Protein AF-A0A6P4Z3T5-F1 (afdb_monomer_lite)

Foldseek 3Di:
DDDPPFDFDADPVRDTDTDPDDPPPPDDVVVVVVVVVVVVVCCVVCVVVVVVVVVVVVVCCVVCVVVVVVVVVVVVCVVVCCVPPVVNVVVVVVVVVVVVVVVVVVVVVVVVVVVVVVVVVVVVVVVVVVVQVVCVVVVVDDDDPPPPPPPDDDDDDDDDDDPDDDPDPADDPVPGRDDPDDPDDPDPPDDDDDDD

Secondary structure (DSSP, 8-state):
-------EEE-TTS-EEE------TT--HHHHHHHHHHHHHHHHHHHHHHHHHHHHHHHHHHHHHHHHHHHHHHHHHHHHHHHH-HHHHHHHHHHHHHHHHHHHHHHHHHHHHHHHHHHHHHHHHHHHHHHHHHHHHTT-----------------PPPPPPPPPPTTSS--TTT-S--SS----PPP--------

Radius of gyration: 43.13 Å; chains: 1; bounding box: 96×72×100 Å

Sequence (196 aa):
MDEQQGGVIQDERGQWVEDVGHPDLSQDPTIVQDTYKIVRGLLVQYGWLVLFVIVVLMYLKSKLNPYIEQYRRKRENATNQAAYNPDVALSRQEAMEQARLRMQEKQDALAAQYAEELRKREEAKREEKIEEWEKLQQGKGYHSKTRVQTDDASGQSKPKPQPKKRLRDGFNPMTGEGGGSCRWRPSPRGGARGGG

pLDDT: mean 74.83, std 17.69, range [34.66, 97.62]

Organism: Branchiostoma belcheri (NCBI:txid7741)

InterPro domains:
  IPR009703 Selenoprotein S [PF06936] (26-195)
  IPR009703 Selenoprotein S [PTHR28621] (16-195)

Structure (mmCIF, N/CA/C/O backbone):
data_AF-A0A6P4Z3T5-F1
#
_entry.id   AF-A0A6P4Z3T5-F1
#
loop_
_atom_site.group_PDB
_atom_site.id
_atom_site.type_symbol
_atom_site.label_atom_id
_atom_site.label_alt_id
_atom_site.label_comp_id
_atom_site.label_asym_id
_atom_site.label_entity_id
_atom_site.label_seq_id
_atom_site.pdbx_PDB_ins_code
_atom_site.Cartn_x
_atom_site.Cartn_y
_atom_site.Cartn_z
_atom_site.occupancy
_atom_site.B_iso_or_equiv
_atom_site.auth_seq_id
_atom_site.auth_comp_id
_atom_site.auth_asym_id
_atom_site.auth_atom_id
_atom_site.pdbx_PDB_model_num
ATOM 1 N N . MET A 1 1 ? 65.305 -18.979 -15.787 1.00 42.12 1 MET A N 1
ATOM 2 C CA . MET A 1 1 ? 66.229 -19.594 -14.817 1.00 42.12 1 MET A CA 1
ATOM 3 C C . MET A 1 1 ? 66.380 -18.565 -13.720 1.00 42.12 1 MET A C 1
ATOM 5 O O . MET A 1 1 ? 67.344 -17.823 -13.745 1.00 42.12 1 MET A O 1
ATOM 9 N N . ASP A 1 2 ? 65.378 -18.462 -12.851 1.00 43.34 2 ASP A N 1
ATOM 10 C CA . ASP A 1 2 ? 65.441 -17.622 -11.658 1.00 43.34 2 ASP A CA 1
ATOM 11 C C . ASP A 1 2 ? 65.024 -18.533 -10.506 1.00 43.34 2 ASP A C 1
ATOM 13 O O . ASP A 1 2 ? 63.865 -18.934 -10.390 1.00 43.34 2 ASP A O 1
ATOM 17 N N . GLU A 1 3 ? 66.029 -18.987 -9.764 1.00 44.62 3 GLU A N 1
ATOM 18 C CA . GLU A 1 3 ? 65.888 -19.846 -8.596 1.00 44.62 3 GLU A CA 1
ATOM 19 C C . GLU A 1 3 ? 65.204 -19.043 -7.485 1.00 44.62 3 GLU A C 1
ATOM 21 O O . GLU A 1 3 ? 65.804 -18.153 -6.882 1.00 44.62 3 GLU A O 1
ATOM 26 N N . GLN A 1 4 ? 63.935 -19.347 -7.208 1.00 46.84 4 GLN A N 1
ATOM 27 C CA . GLN A 1 4 ? 63.308 -18.931 -5.959 1.00 46.84 4 GLN A CA 1
ATOM 28 C C . GLN A 1 4 ? 63.919 -19.771 -4.837 1.00 46.84 4 GLN A C 1
ATOM 30 O O . GLN A 1 4 ? 63.583 -20.942 -4.666 1.00 46.84 4 GLN A O 1
ATOM 35 N N . GLN A 1 5 ? 64.858 -19.186 -4.097 1.00 46.97 5 GLN A N 1
ATOM 36 C CA . GLN A 1 5 ? 65.365 -19.772 -2.862 1.00 46.97 5 GLN A CA 1
ATOM 37 C C . GLN A 1 5 ? 64.264 -19.663 -1.801 1.00 46.97 5 GLN A C 1
ATOM 39 O O . GLN A 1 5 ? 64.108 -18.625 -1.159 1.00 46.97 5 GLN A O 1
ATOM 44 N N . GLY A 1 6 ? 63.466 -20.722 -1.653 1.00 51.28 6 GLY A N 1
ATOM 45 C CA . GLY A 1 6 ? 62.555 -20.879 -0.524 1.00 51.28 6 GLY A CA 1
ATOM 46 C C . GLY A 1 6 ? 63.367 -20.993 0.764 1.00 51.28 6 GLY A C 1
ATOM 47 O O . GLY A 1 6 ? 64.183 -21.904 0.910 1.00 51.28 6 GLY A O 1
ATOM 48 N N . GLY A 1 7 ? 63.192 -20.040 1.679 1.00 58.22 7 GLY A N 1
ATOM 49 C CA . GLY A 1 7 ? 63.807 -20.089 3.001 1.00 58.22 7 GLY A CA 1
ATOM 50 C C . GLY A 1 7 ? 63.178 -21.213 3.814 1.00 58.22 7 GLY A C 1
ATOM 51 O O . GLY A 1 7 ? 61.994 -21.164 4.130 1.00 58.22 7 GLY A O 1
ATOM 52 N N . VAL A 1 8 ? 63.959 -22.241 4.136 1.00 59.28 8 VAL A N 1
ATOM 53 C CA . VAL A 1 8 ? 63.506 -23.350 4.979 1.00 59.28 8 VAL A CA 1
ATOM 54 C C . VAL A 1 8 ? 63.566 -22.894 6.437 1.00 59.28 8 VAL A C 1
ATOM 56 O O . VAL A 1 8 ? 64.639 -22.544 6.933 1.00 59.28 8 VAL A O 1
ATOM 59 N N . ILE A 1 9 ? 62.425 -22.882 7.124 1.00 61.69 9 ILE A N 1
ATOM 60 C CA . ILE A 1 9 ? 62.332 -22.501 8.539 1.00 61.69 9 ILE A CA 1
ATOM 61 C C . ILE A 1 9 ? 62.141 -23.779 9.365 1.00 61.69 9 ILE A C 1
ATOM 63 O O . ILE A 1 9 ? 61.450 -24.712 8.952 1.00 61.69 9 ILE A O 1
ATOM 67 N N . GLN A 1 10 ? 62.820 -23.856 10.510 1.00 60.25 10 GLN A N 1
ATOM 68 C CA . GLN A 1 10 ? 62.750 -25.003 11.409 1.00 60.25 10 GLN A CA 1
ATOM 69 C C . GLN A 1 10 ? 61.676 -24.755 12.471 1.00 60.25 10 GLN A C 1
ATOM 71 O O . GLN A 1 10 ? 61.807 -23.837 13.280 1.00 60.25 10 GLN A O 1
ATOM 76 N N . ASP A 1 11 ? 60.634 -25.584 12.483 1.00 63.88 11 ASP A N 1
ATOM 77 C CA . ASP A 1 11 ? 59.610 -25.528 13.529 1.00 63.88 11 ASP A CA 1
ATOM 78 C C . ASP A 1 11 ? 60.183 -25.992 14.880 1.00 63.88 11 ASP A C 1
ATOM 80 O O . ASP A 1 11 ? 61.146 -26.759 14.930 1.00 63.88 11 ASP A O 1
ATOM 84 N N . GLU A 1 12 ? 59.550 -25.619 16.001 1.00 62.91 12 GLU A N 1
ATOM 85 C CA . GLU A 1 12 ? 60.008 -25.924 17.377 1.00 62.91 12 GLU A CA 1
ATOM 86 C C . GLU A 1 12 ? 60.174 -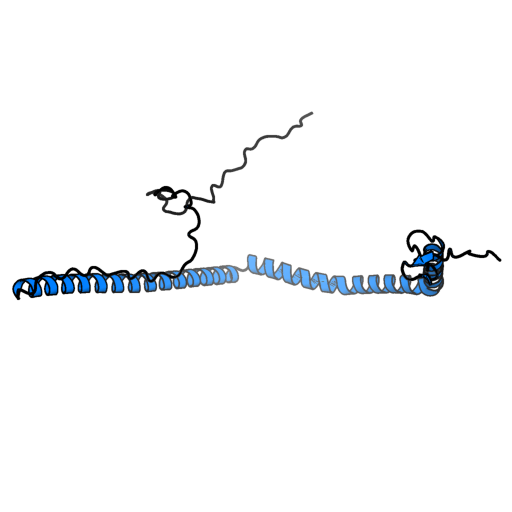27.428 17.695 1.00 62.91 12 GLU A C 1
ATOM 88 O O . GLU A 1 12 ? 60.717 -27.807 18.732 1.00 62.91 12 GLU A O 1
ATOM 93 N N . ARG A 1 13 ? 59.731 -28.311 16.793 1.00 60.47 13 ARG A N 1
ATOM 94 C CA . ARG A 1 13 ? 59.919 -29.771 16.857 1.00 60.47 13 ARG A CA 1
ATOM 95 C C . ARG A 1 13 ? 61.075 -30.284 15.988 1.00 60.47 13 ARG A C 1
ATOM 97 O O . ARG A 1 13 ? 61.219 -31.490 15.811 1.00 60.47 13 ARG A O 1
ATOM 104 N N . GLY A 1 14 ? 61.900 -29.386 15.454 1.00 58.97 14 GLY A N 1
ATOM 105 C CA . GLY A 1 14 ? 63.119 -29.703 14.713 1.00 58.97 14 GLY A CA 1
ATOM 106 C C . GLY A 1 14 ? 62.905 -30.189 13.277 1.00 58.97 14 GLY A C 1
ATOM 107 O O . GLY A 1 14 ? 63.869 -30.640 12.662 1.00 58.97 14 GLY A O 1
ATOM 108 N N . GLN A 1 15 ? 61.687 -30.105 12.733 1.00 65.31 15 GLN A N 1
ATOM 109 C CA . GLN A 1 15 ? 61.392 -30.485 11.348 1.00 65.31 15 GLN A CA 1
ATOM 110 C C . GLN A 1 15 ? 61.489 -29.279 10.409 1.00 65.31 15 GLN A C 1
ATOM 112 O O . GLN A 1 15 ? 61.025 -28.189 10.734 1.00 65.31 15 GLN A O 1
ATOM 117 N N . TRP A 1 16 ? 62.105 -29.502 9.250 1.00 57.84 16 TRP A N 1
ATOM 118 C CA . TRP A 1 16 ? 62.233 -28.529 8.171 1.00 57.84 16 TRP A CA 1
ATOM 119 C C . TRP A 1 16 ? 60.974 -28.561 7.304 1.00 57.84 16 TRP A C 1
ATOM 121 O O . TRP A 1 16 ? 60.668 -29.602 6.719 1.00 57.84 16 TRP A O 1
ATOM 131 N N . VAL A 1 17 ? 60.249 -27.445 7.233 1.00 63.34 17 VAL A N 1
ATOM 132 C CA . VAL A 1 17 ? 59.049 -27.304 6.395 1.00 63.34 17 VAL A CA 1
ATOM 133 C C . VAL A 1 17 ? 59.288 -26.172 5.394 1.00 63.34 17 VAL A C 1
ATOM 135 O O . VAL A 1 17 ? 59.838 -25.129 5.744 1.00 63.34 17 VAL A O 1
ATOM 138 N N . GLU A 1 18 ? 58.932 -26.406 4.129 1.00 64.25 18 GLU A N 1
ATOM 139 C CA . GLU A 1 18 ? 59.032 -25.406 3.060 1.00 64.25 18 GLU A CA 1
ATOM 140 C C . GLU A 1 18 ? 57.969 -24.315 3.250 1.00 64.25 18 GLU A C 1
ATOM 142 O O . GLU A 1 18 ? 56.774 -24.609 3.345 1.00 64.25 18 GLU A O 1
ATOM 147 N N . ASP A 1 19 ? 58.410 -23.055 3.297 1.00 61.25 19 ASP A N 1
ATOM 148 C CA . ASP A 1 19 ? 57.537 -21.886 3.392 1.00 61.25 19 ASP A CA 1
ATOM 149 C C . ASP A 1 19 ? 56.819 -21.666 2.048 1.00 61.25 19 ASP A C 1
ATOM 151 O O . ASP A 1 19 ? 57.360 -21.098 1.095 1.00 61.25 19 ASP A O 1
ATOM 155 N N . VAL A 1 20 ? 55.601 -22.200 1.930 1.00 62.31 20 VAL A N 1
ATOM 156 C CA . VAL A 1 20 ? 54.742 -22.023 0.754 1.00 62.31 20 VAL A CA 1
ATOM 157 C C . VAL A 1 20 ? 54.105 -20.636 0.792 1.00 62.31 20 VAL A C 1
ATOM 159 O O . VAL A 1 20 ? 52.979 -20.458 1.258 1.00 62.31 20 VAL A O 1
ATOM 162 N N . GLY A 1 21 ? 54.841 -19.649 0.276 1.00 60.34 21 GLY A N 1
ATOM 163 C CA . GLY A 1 21 ? 54.367 -18.278 0.105 1.00 60.34 21 GLY A CA 1
ATOM 164 C C . GLY A 1 21 ? 52.963 -18.234 -0.508 1.00 60.34 21 GLY A C 1
ATOM 165 O O . GLY A 1 21 ? 52.705 -18.785 -1.580 1.00 60.34 21 GLY A O 1
ATOM 166 N N . HIS A 1 22 ? 52.030 -17.600 0.200 1.00 60.59 22 HIS A N 1
ATOM 167 C CA . HIS A 1 22 ? 50.661 -17.426 -0.269 1.00 60.59 22 HIS A CA 1
ATOM 168 C C . HIS A 1 22 ? 50.647 -16.498 -1.498 1.00 60.59 22 HIS A C 1
ATOM 170 O O . HIS A 1 22 ? 51.270 -15.436 -1.447 1.00 60.59 22 HIS A O 1
ATOM 176 N N . PRO A 1 23 ? 49.958 -16.854 -2.601 1.00 61.75 23 PRO A N 1
ATOM 177 C CA . PRO A 1 23 ? 49.910 -16.005 -3.785 1.00 61.75 23 PRO A CA 1
ATOM 178 C C . PRO A 1 23 ? 49.136 -14.726 -3.459 1.00 61.75 23 PRO A C 1
ATOM 180 O O . PRO A 1 23 ? 47.932 -14.762 -3.196 1.00 61.75 23 PRO A O 1
ATOM 183 N N . ASP A 1 24 ? 49.833 -13.595 -3.455 1.00 60.38 24 ASP A N 1
ATOM 184 C CA . ASP A 1 24 ? 49.256 -12.289 -3.161 1.00 60.38 24 ASP A CA 1
ATOM 185 C C . ASP A 1 24 ? 48.447 -11.810 -4.383 1.00 60.38 24 ASP A C 1
ATOM 187 O O . ASP A 1 24 ? 48.969 -11.217 -5.324 1.00 60.38 24 ASP A O 1
ATOM 191 N N . LEU A 1 25 ? 47.143 -12.118 -4.409 1.00 59.44 25 LEU A N 1
ATOM 192 C CA . LEU A 1 25 ? 46.222 -11.845 -5.531 1.00 59.44 25 LEU A CA 1
ATOM 193 C C . LEU A 1 25 ? 45.999 -10.347 -5.836 1.00 59.44 25 LEU A C 1
ATOM 195 O O . LEU A 1 25 ? 45.176 -10.004 -6.688 1.00 59.44 25 LEU A O 1
ATOM 199 N N . SER A 1 26 ? 46.659 -9.436 -5.123 1.00 60.12 26 SER A N 1
ATOM 200 C CA . SER A 1 26 ? 46.318 -8.013 -5.126 1.00 60.12 26 SER A CA 1
ATOM 201 C C . SER A 1 26 ? 47.026 -7.176 -6.203 1.00 60.12 26 SER A C 1
ATOM 203 O O . SER A 1 26 ? 46.647 -6.016 -6.381 1.00 60.12 26 SER A O 1
ATOM 205 N N . GLN A 1 27 ? 48.000 -7.719 -6.956 1.00 60.06 27 GLN A N 1
ATOM 206 C CA . GLN A 1 27 ? 48.872 -6.863 -7.778 1.00 60.06 27 GLN A CA 1
ATOM 207 C C . GLN A 1 27 ? 49.369 -7.412 -9.129 1.00 60.06 27 GLN A C 1
ATOM 209 O O . GLN A 1 27 ? 50.369 -6.916 -9.642 1.00 60.06 27 GLN A O 1
ATOM 214 N N . ASP A 1 28 ? 48.644 -8.331 -9.775 1.00 65.88 28 ASP A N 1
ATOM 215 C CA . ASP A 1 28 ? 49.030 -8.825 -11.108 1.00 65.88 28 ASP A CA 1
ATOM 216 C C . ASP A 1 28 ? 48.250 -8.131 -12.249 1.00 65.88 28 ASP A C 1
ATOM 218 O O . ASP A 1 28 ? 47.080 -8.451 -12.502 1.00 65.88 28 ASP A O 1
ATOM 222 N N . PRO A 1 29 ? 48.868 -7.202 -13.016 1.00 70.25 29 PRO A N 1
ATOM 223 C CA . PRO A 1 29 ? 48.213 -6.531 -14.145 1.00 70.25 29 PRO A CA 1
ATOM 224 C C . PRO A 1 29 ? 47.929 -7.484 -15.318 1.00 70.25 29 PRO A C 1
ATOM 226 O O . PRO A 1 29 ? 47.157 -7.150 -16.218 1.00 70.25 29 PRO A O 1
ATOM 229 N N . THR A 1 30 ? 48.540 -8.667 -15.321 1.00 77.25 30 THR A N 1
ATOM 230 C CA . THR A 1 30 ? 48.412 -9.688 -16.365 1.00 77.25 30 THR A CA 1
ATOM 231 C C . THR A 1 30 ? 47.018 -10.305 -16.385 1.00 77.25 30 THR A C 1
ATOM 233 O O . THR A 1 30 ? 46.430 -10.409 -17.455 1.00 77.25 30 THR A O 1
ATOM 236 N N . ILE A 1 31 ? 46.416 -10.589 -15.224 1.00 79.31 31 ILE A N 1
ATOM 237 C CA . ILE A 1 31 ? 45.064 -11.167 -15.136 1.00 79.31 31 ILE A CA 1
ATOM 238 C C . ILE A 1 31 ? 44.026 -10.196 -15.709 1.00 79.31 31 ILE A C 1
ATOM 240 O O . ILE A 1 31 ? 43.156 -10.582 -16.493 1.00 79.31 31 ILE A O 1
ATOM 244 N N . VAL A 1 32 ? 44.129 -8.910 -15.368 1.00 82.31 32 VAL A N 1
ATOM 245 C CA . VAL A 1 32 ? 43.226 -7.872 -15.891 1.00 82.31 32 VAL A CA 1
ATOM 246 C C . VAL A 1 32 ? 43.419 -7.691 -17.397 1.00 82.31 32 VAL A C 1
ATOM 248 O O . VAL A 1 32 ? 42.448 -7.582 -18.144 1.00 82.31 32 VAL A O 1
ATOM 251 N N . GLN A 1 33 ? 44.664 -7.699 -17.875 1.00 83.31 33 GLN A N 1
ATOM 252 C CA . GLN A 1 33 ? 44.942 -7.586 -19.305 1.00 83.31 33 GLN A CA 1
ATOM 253 C C . GLN A 1 33 ? 44.484 -8.815 -20.094 1.00 83.31 33 GLN A C 1
ATOM 255 O O . GLN A 1 33 ? 43.970 -8.664 -21.202 1.00 83.31 33 GLN A O 1
ATOM 260 N N . ASP A 1 34 ? 44.628 -10.016 -19.546 1.00 84.50 34 ASP A N 1
ATOM 261 C CA . ASP A 1 34 ? 44.278 -11.256 -20.233 1.00 84.50 34 ASP A CA 1
ATOM 262 C C . ASP A 1 34 ? 42.768 -11.493 -20.230 1.00 84.50 34 ASP A C 1
ATOM 264 O O . ASP A 1 34 ? 42.198 -11.818 -21.273 1.00 84.50 34 ASP A O 1
ATOM 268 N N . THR A 1 35 ? 42.078 -11.188 -19.129 1.00 86.12 35 THR A N 1
ATOM 269 C CA . THR A 1 35 ? 40.607 -11.135 -19.115 1.00 86.12 35 THR A CA 1
ATOM 270 C C . THR A 1 35 ? 40.077 -10.087 -20.093 1.00 86.12 35 THR A C 1
ATOM 272 O O . THR A 1 35 ? 39.163 -10.381 -20.864 1.00 86.12 35 THR A O 1
ATOM 275 N N . TYR A 1 36 ? 40.692 -8.901 -20.162 1.00 89.56 36 TYR A N 1
ATOM 276 C CA . TYR A 1 36 ? 40.338 -7.881 -21.149 1.00 89.56 36 TYR A CA 1
ATOM 277 C C . TYR A 1 36 ? 40.546 -8.362 -22.592 1.00 89.56 36 TYR A C 1
ATOM 279 O O . TYR A 1 36 ? 39.669 -8.155 -23.431 1.00 89.56 36 TYR A O 1
ATOM 287 N N . LYS A 1 37 ? 41.660 -9.039 -22.903 1.00 87.38 37 LYS A N 1
ATOM 288 C CA . LYS A 1 37 ? 41.914 -9.613 -24.237 1.00 87.38 37 LYS A CA 1
ATOM 289 C C . LYS A 1 37 ? 40.881 -10.676 -24.604 1.00 87.38 37 LYS A C 1
ATOM 291 O O . LYS A 1 37 ? 40.401 -10.664 -25.735 1.00 87.38 37 LYS A O 1
ATOM 296 N N . ILE A 1 38 ? 40.507 -11.548 -23.666 1.00 87.06 38 ILE A N 1
ATOM 297 C CA . ILE A 1 38 ? 39.486 -12.583 -23.879 1.00 87.06 38 ILE A CA 1
ATOM 298 C C . ILE A 1 38 ? 38.126 -11.935 -24.144 1.00 87.06 38 ILE A C 1
ATOM 300 O O . ILE A 1 38 ? 37.489 -12.226 -25.156 1.00 87.06 38 ILE A O 1
ATOM 304 N N . VAL A 1 39 ? 37.701 -11.003 -23.287 1.00 86.75 39 VAL A N 1
ATOM 305 C CA . VAL A 1 39 ? 36.424 -10.292 -23.440 1.00 86.75 39 VAL A CA 1
ATOM 306 C C . VAL A 1 39 ? 36.398 -9.504 -24.747 1.00 86.75 39 VAL A C 1
ATOM 308 O O . VAL A 1 39 ? 35.417 -9.574 -25.483 1.00 86.75 39 VAL A O 1
ATOM 311 N N . ARG A 1 40 ? 37.482 -8.799 -25.086 1.00 88.31 40 ARG A N 1
ATOM 312 C CA . ARG A 1 40 ? 37.609 -8.066 -26.350 1.00 88.31 40 ARG A CA 1
ATOM 313 C C . ARG A 1 40 ? 37.582 -9.006 -27.554 1.00 88.31 40 ARG A C 1
ATOM 315 O O . ARG A 1 40 ? 36.917 -8.684 -28.531 1.00 88.31 40 ARG A O 1
ATOM 322 N N . GLY A 1 41 ? 38.264 -10.148 -27.496 1.00 83.94 41 GLY A N 1
ATOM 323 C CA . GLY A 1 41 ? 38.252 -11.153 -28.561 1.00 83.94 41 GLY A CA 1
ATOM 324 C C . GLY A 1 41 ? 36.843 -11.685 -28.813 1.00 83.94 41 GLY A C 1
ATOM 325 O O . GLY A 1 41 ? 36.366 -11.663 -29.947 1.00 83.94 41 GLY A O 1
ATOM 326 N N . LEU A 1 42 ? 36.130 -12.041 -27.742 1.00 83.62 42 LEU A N 1
ATOM 327 C CA . LEU A 1 42 ? 34.730 -12.455 -27.812 1.00 83.62 42 LEU A CA 1
ATOM 328 C C . LEU A 1 42 ? 33.828 -11.329 -28.332 1.00 83.62 42 LEU A C 1
ATOM 330 O O . LEU A 1 42 ? 32.952 -11.581 -29.150 1.00 83.62 42 LEU A O 1
ATOM 334 N N . LEU A 1 43 ? 34.052 -10.080 -27.922 1.00 86.38 43 LEU A N 1
ATOM 335 C CA . LEU A 1 43 ? 33.247 -8.942 -28.364 1.00 86.38 43 LEU A CA 1
ATOM 336 C C . LEU A 1 43 ? 33.511 -8.560 -29.826 1.00 86.38 43 LEU A C 1
ATOM 338 O O . LEU A 1 43 ? 32.593 -8.128 -30.509 1.00 86.38 43 LEU A O 1
ATOM 342 N N . VAL A 1 44 ? 34.730 -8.726 -30.340 1.00 86.75 44 VAL A N 1
ATOM 343 C CA . VAL A 1 44 ? 35.025 -8.511 -31.767 1.00 86.75 44 VAL A CA 1
ATOM 344 C C . VAL A 1 44 ? 34.417 -9.637 -32.607 1.00 86.75 44 VAL A C 1
ATOM 346 O O . VAL A 1 44 ? 33.817 -9.371 -33.644 1.00 86.75 44 VAL A O 1
ATOM 349 N N . GLN A 1 45 ? 34.499 -10.881 -32.132 1.00 83.69 45 GLN A N 1
ATOM 350 C CA . GLN A 1 45 ? 33.958 -12.048 -32.831 1.00 83.69 45 GLN A CA 1
ATOM 351 C C . GLN A 1 45 ? 32.418 -12.122 -32.787 1.00 83.69 45 GLN A C 1
ATOM 353 O O . GLN A 1 45 ? 31.789 -12.545 -33.757 1.00 83.69 45 GLN A O 1
ATOM 358 N N . TYR A 1 46 ? 31.798 -11.669 -31.694 1.00 88.69 46 TYR A N 1
ATOM 359 C CA . TYR A 1 46 ? 30.351 -11.736 -31.454 1.00 88.69 46 TYR A CA 1
ATOM 360 C C . TYR A 1 46 ? 29.683 -10.364 -31.292 1.00 88.69 46 TYR A C 1
ATOM 362 O O . TYR A 1 46 ? 28.526 -10.279 -30.885 1.00 88.69 46 TYR A O 1
ATOM 370 N N . GLY A 1 47 ? 30.358 -9.269 -31.641 1.00 86.00 47 GLY A N 1
ATOM 371 C CA . GLY A 1 47 ? 29.816 -7.909 -31.502 1.00 86.00 47 GLY A CA 1
ATOM 372 C C . GLY A 1 47 ? 28.551 -7.681 -32.326 1.00 86.00 47 GLY A C 1
ATOM 373 O O . GLY A 1 47 ? 27.661 -6.929 -31.932 1.00 86.00 47 GLY A O 1
ATOM 374 N N . TRP A 1 48 ? 28.413 -8.415 -33.429 1.00 88.94 48 TRP A N 1
ATOM 375 C CA . TRP A 1 48 ? 27.198 -8.439 -34.235 1.00 88.94 48 TRP A CA 1
ATOM 376 C C . TRP A 1 48 ? 25.989 -9.020 -33.479 1.00 88.94 48 TRP A C 1
ATOM 378 O O . TRP A 1 48 ? 24.870 -8.570 -33.714 1.00 88.94 48 TRP A O 1
ATOM 388 N N . LEU A 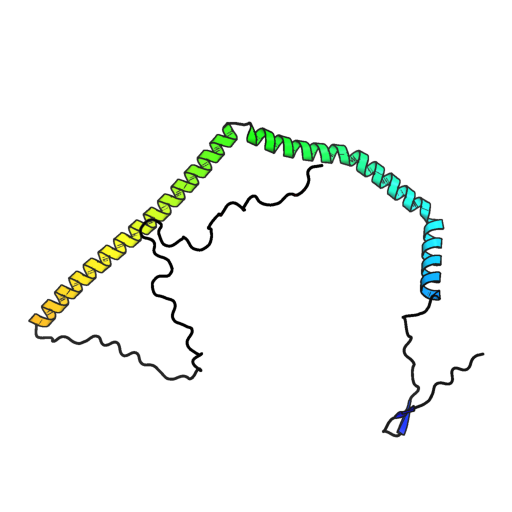1 49 ? 26.188 -9.939 -32.522 1.00 91.62 49 LEU A N 1
ATOM 389 C CA . LEU A 1 49 ? 25.114 -10.427 -31.648 1.00 91.62 49 LEU A CA 1
ATOM 390 C C . LEU A 1 49 ? 24.638 -9.332 -30.698 1.00 91.62 49 LEU A C 1
ATOM 392 O O . LEU A 1 49 ? 23.440 -9.209 -30.479 1.00 91.62 49 LEU A O 1
ATOM 396 N N . VAL A 1 50 ? 25.546 -8.503 -30.174 1.00 89.12 50 VAL A N 1
ATOM 397 C CA . VAL A 1 50 ? 25.170 -7.356 -29.330 1.00 89.12 50 VAL A CA 1
ATOM 398 C C . VAL A 1 50 ? 24.306 -6.378 -30.127 1.00 89.12 50 VAL A C 1
ATOM 400 O O . VAL A 1 50 ? 23.257 -5.952 -29.647 1.00 89.12 50 VAL A O 1
ATOM 403 N N . LEU A 1 51 ? 24.681 -6.087 -31.377 1.00 90.56 51 LEU A N 1
ATOM 404 C CA . LEU A 1 51 ? 23.857 -5.275 -32.275 1.00 90.56 51 LEU A CA 1
ATOM 405 C C . LEU A 1 51 ? 22.504 -5.937 -32.566 1.00 90.56 51 LEU A C 1
ATOM 407 O O . LEU A 1 51 ? 21.476 -5.267 -32.500 1.00 90.56 51 LEU A O 1
ATOM 411 N N . PHE A 1 52 ? 22.478 -7.247 -32.821 1.00 94.69 52 PHE A N 1
ATOM 412 C CA . PHE A 1 52 ? 21.236 -7.985 -33.049 1.00 94.69 52 PHE A CA 1
ATOM 413 C C . PHE A 1 52 ? 20.317 -7.942 -31.822 1.00 94.69 52 PHE A C 1
ATOM 415 O O . PHE A 1 52 ? 19.129 -7.664 -31.956 1.00 94.69 52 PHE A O 1
ATOM 422 N N . VAL A 1 53 ? 20.860 -8.120 -30.615 1.00 93.75 53 VAL A N 1
ATOM 423 C CA . VAL A 1 53 ? 20.117 -7.998 -29.352 1.00 93.75 53 VAL A CA 1
ATOM 424 C C . VAL A 1 53 ? 19.548 -6.590 -29.190 1.00 93.75 53 VAL A C 1
ATOM 426 O O . VAL A 1 53 ? 18.381 -6.452 -28.835 1.00 93.75 53 VAL A O 1
ATOM 429 N N . ILE A 1 54 ? 20.317 -5.542 -29.497 1.00 93.06 54 ILE A N 1
ATOM 430 C CA . ILE A 1 54 ? 19.830 -4.156 -29.442 1.00 93.06 54 ILE A CA 1
ATOM 431 C C . ILE A 1 54 ? 18.681 -3.939 -30.436 1.00 93.06 54 ILE A C 1
ATOM 433 O O . ILE A 1 54 ? 17.655 -3.368 -30.067 1.00 93.06 54 ILE A O 1
ATOM 437 N N . VAL A 1 55 ? 18.810 -4.429 -31.672 1.00 95.06 55 VAL A N 1
ATOM 438 C CA . VAL A 1 55 ? 17.758 -4.332 -32.698 1.00 95.06 55 VAL A CA 1
ATOM 439 C C . VAL A 1 55 ? 16.501 -5.094 -32.271 1.00 95.06 55 VAL A C 1
ATOM 441 O O . VAL A 1 55 ? 15.396 -4.558 -32.368 1.00 95.06 55 VAL A O 1
ATOM 444 N N . VAL A 1 56 ? 16.656 -6.306 -31.734 1.00 95.19 56 VAL A N 1
ATOM 445 C CA . VAL A 1 56 ? 15.553 -7.115 -31.200 1.00 95.19 56 VAL A CA 1
ATOM 446 C C . VAL A 1 56 ? 14.881 -6.404 -30.029 1.00 95.19 56 VAL A C 1
ATOM 448 O O . VAL A 1 56 ? 13.660 -6.303 -30.017 1.00 95.19 56 VAL A O 1
ATOM 451 N N . LEU A 1 57 ? 15.634 -5.846 -29.078 1.00 94.62 57 LEU A N 1
ATOM 452 C CA . LEU A 1 57 ? 15.078 -5.075 -27.962 1.00 94.62 57 LEU A CA 1
ATOM 453 C C . LEU A 1 57 ? 14.338 -3.825 -28.444 1.00 94.62 57 LEU A C 1
ATOM 455 O O . LEU A 1 57 ? 13.270 -3.508 -27.920 1.00 94.62 57 LEU A O 1
ATOM 459 N N . MET A 1 58 ? 14.864 -3.133 -29.456 1.00 94.94 58 MET A N 1
ATOM 460 C CA . MET A 1 58 ? 14.209 -1.966 -30.041 1.00 94.94 58 MET A CA 1
ATOM 461 C C . MET A 1 58 ? 12.896 -2.353 -30.737 1.00 94.94 58 MET A C 1
ATOM 463 O O . MET A 1 58 ? 11.886 -1.667 -30.566 1.00 94.94 58 MET A O 1
ATOM 467 N N . TYR A 1 59 ? 12.878 -3.481 -31.452 1.00 95.12 59 TYR A N 1
ATOM 468 C CA . TYR A 1 59 ? 11.678 -4.036 -32.081 1.00 95.12 59 TYR A CA 1
ATOM 469 C C . TYR A 1 59 ? 10.654 -4.548 -31.053 1.00 95.12 59 TYR A C 1
ATOM 471 O O . TYR A 1 59 ? 9.457 -4.292 -31.172 1.00 95.12 59 TYR A O 1
ATOM 479 N N . LEU A 1 60 ? 11.106 -5.226 -29.995 1.00 92.69 60 LEU A N 1
ATOM 480 C CA . LEU A 1 60 ? 10.248 -5.647 -28.887 1.00 92.69 60 LEU A CA 1
ATOM 481 C C . LEU A 1 60 ? 9.637 -4.430 -28.205 1.00 92.69 60 LEU A C 1
ATOM 483 O O . LEU A 1 60 ? 8.434 -4.405 -27.975 1.00 92.69 60 LEU A O 1
ATOM 487 N N . LYS A 1 61 ? 10.430 -3.393 -27.929 1.00 89.69 61 LYS A N 1
ATOM 488 C CA . LYS A 1 61 ? 9.926 -2.159 -27.330 1.00 89.69 61 LYS A CA 1
ATOM 489 C C . LYS A 1 61 ? 8.898 -1.484 -28.235 1.00 89.69 61 LYS A C 1
ATOM 491 O O . LYS A 1 61 ? 7.830 -1.131 -27.750 1.00 89.69 61 LYS A O 1
ATOM 496 N N . SER A 1 62 ? 9.155 -1.352 -29.537 1.00 90.94 62 SER A N 1
ATOM 497 C CA . SER A 1 62 ? 8.191 -0.731 -30.456 1.00 90.94 62 SER A CA 1
ATOM 498 C C . SER A 1 62 ? 6.869 -1.503 -30.533 1.00 90.94 62 SER A C 1
ATOM 500 O O . SER A 1 62 ? 5.808 -0.883 -30.581 1.00 90.94 62 SER A O 1
ATOM 502 N N . LYS A 1 63 ? 6.912 -2.840 -30.457 1.00 89.94 63 LYS A N 1
ATOM 503 C CA . LYS A 1 63 ? 5.721 -3.700 -30.496 1.00 89.94 63 LYS A CA 1
ATOM 504 C C . LYS A 1 63 ? 4.990 -3.810 -29.154 1.00 89.94 63 LYS A C 1
ATOM 506 O O . LYS A 1 63 ? 3.766 -3.914 -29.137 1.00 89.94 63 LYS A O 1
ATOM 511 N N . LEU A 1 64 ? 5.712 -3.752 -28.035 1.00 86.00 64 LEU A N 1
ATOM 512 C CA . LEU A 1 64 ? 5.153 -3.833 -26.682 1.00 86.00 64 LEU A CA 1
ATOM 513 C C . LEU A 1 64 ? 4.647 -2.481 -26.168 1.00 86.00 64 LEU A C 1
ATOM 515 O O . LEU A 1 64 ? 3.688 -2.456 -25.402 1.00 86.00 64 LEU A O 1
ATOM 519 N N . ASN A 1 65 ? 5.222 -1.360 -26.612 1.00 85.31 65 ASN A N 1
ATOM 520 C CA . ASN A 1 65 ? 4.772 -0.011 -26.259 1.00 85.31 65 ASN A CA 1
ATOM 521 C C . ASN A 1 65 ? 3.256 0.197 -26.444 1.00 85.31 65 ASN A C 1
ATOM 523 O O . ASN A 1 65 ? 2.615 0.586 -25.471 1.00 85.31 65 ASN A O 1
ATOM 527 N N . PRO A 1 66 ? 2.629 -0.080 -27.610 1.00 87.31 66 PRO A N 1
ATOM 528 C CA . PRO A 1 66 ? 1.190 0.135 -27.771 1.00 87.31 66 PRO A CA 1
ATOM 529 C C . PRO A 1 66 ? 0.355 -0.763 -26.852 1.00 87.31 66 PRO A C 1
ATOM 531 O O . PRO A 1 66 ? -0.699 -0.341 -26.385 1.00 87.31 66 PRO A O 1
ATOM 534 N N . TYR A 1 67 ? 0.825 -1.975 -26.547 1.00 85.94 67 TYR A N 1
ATOM 535 C CA . TYR A 1 67 ? 0.135 -2.884 -25.632 1.00 85.94 67 TYR A CA 1
ATOM 536 C C . TYR A 1 67 ? 0.208 -2.391 -24.179 1.00 85.94 67 TYR A C 1
ATOM 538 O O . TYR A 1 67 ? -0.798 -2.367 -23.468 1.00 85.94 67 TYR A O 1
ATOM 546 N N . ILE A 1 68 ? 1.385 -1.922 -23.757 1.00 84.75 68 ILE A N 1
ATOM 547 C CA . ILE A 1 68 ? 1.609 -1.336 -22.431 1.00 84.75 68 ILE A CA 1
ATOM 548 C C . ILE A 1 68 ? 0.798 -0.047 -22.276 1.00 84.75 68 ILE A C 1
ATOM 550 O O . ILE A 1 68 ? 0.135 0.141 -21.258 1.00 84.75 68 ILE A O 1
ATOM 554 N N . GLU A 1 69 ? 0.793 0.815 -23.290 1.00 88.56 69 GLU A N 1
ATOM 555 C CA . GLU A 1 69 ? 0.033 2.065 -23.285 1.00 88.56 69 GLU A CA 1
ATOM 556 C C . GLU A 1 69 ? -1.479 1.817 -23.259 1.00 88.56 69 GLU A C 1
ATOM 558 O O . GLU A 1 69 ? -2.193 2.483 -22.517 1.00 88.56 69 GLU A O 1
ATOM 563 N N . GLN A 1 70 ? -1.994 0.812 -23.973 1.00 86.31 70 GLN A N 1
ATOM 564 C CA . GLN A 1 70 ? -3.404 0.421 -23.854 1.00 86.31 70 GLN A CA 1
ATOM 565 C C . GLN A 1 70 ? -3.752 -0.065 -22.445 1.00 86.31 70 GLN A C 1
ATOM 567 O O . GLN A 1 70 ? -4.822 0.257 -21.928 1.00 86.31 70 GLN A O 1
ATOM 572 N N . TYR A 1 71 ? -2.860 -0.820 -21.804 1.00 84.06 71 TYR A N 1
ATOM 573 C CA . TYR A 1 71 ? -3.074 -1.286 -20.437 1.00 84.06 71 TYR A CA 1
ATOM 574 C C . TYR A 1 71 ? -3.030 -0.136 -19.418 1.00 84.06 71 TYR A C 1
ATOM 576 O O . TYR A 1 71 ? -3.884 -0.061 -18.532 1.00 84.06 71 TYR A O 1
ATOM 584 N N . ARG A 1 72 ? -2.087 0.803 -19.578 1.00 88.25 72 ARG A N 1
ATOM 585 C CA . ARG A 1 72 ? -2.008 2.037 -18.780 1.00 88.25 72 ARG A CA 1
ATOM 586 C C . ARG A 1 72 ? -3.258 2.892 -18.953 1.00 88.25 72 ARG A C 1
ATOM 588 O O . ARG A 1 72 ? -3.911 3.205 -17.963 1.00 88.25 72 ARG A O 1
ATOM 595 N N . ARG A 1 73 ? -3.677 3.137 -20.197 1.00 85.38 73 ARG A N 1
ATOM 5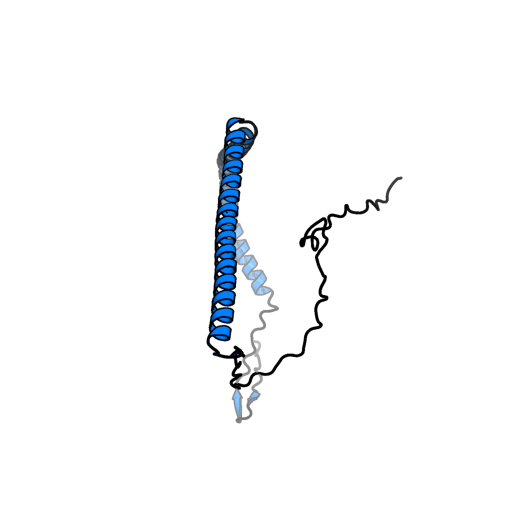96 C CA . ARG A 1 73 ? -4.908 3.874 -20.514 1.00 85.38 73 ARG A CA 1
ATOM 597 C C . ARG A 1 73 ? -6.153 3.205 -19.953 1.00 85.38 73 ARG A C 1
ATOM 599 O O . ARG A 1 73 ? -7.020 3.899 -19.454 1.00 85.38 73 ARG A O 1
ATOM 606 N N . LYS A 1 74 ? -6.268 1.872 -19.984 1.00 83.25 74 LYS A N 1
ATOM 607 C CA . LYS A 1 74 ? -7.399 1.164 -19.353 1.00 83.25 74 LYS A CA 1
ATOM 608 C C . LYS A 1 74 ? -7.443 1.389 -17.845 1.00 83.25 74 LYS A C 1
ATOM 610 O O . LYS A 1 74 ? -8.526 1.585 -17.310 1.00 83.25 74 LYS A O 1
ATOM 615 N N . ARG A 1 75 ? -6.291 1.393 -17.169 1.00 81.12 75 ARG A N 1
ATOM 616 C CA . ARG A 1 75 ? -6.211 1.705 -15.735 1.00 81.12 75 ARG A CA 1
ATOM 617 C C . ARG A 1 75 ? -6.588 3.151 -15.446 1.00 81.12 75 ARG A C 1
ATOM 619 O O . ARG A 1 75 ? -7.427 3.377 -14.586 1.00 81.12 75 ARG A O 1
ATOM 626 N N . GLU A 1 76 ? -6.024 4.096 -16.188 1.00 82.19 76 GLU A N 1
ATOM 627 C CA . GLU A 1 76 ? -6.319 5.524 -16.033 1.00 82.19 76 GLU A CA 1
ATOM 628 C C . GLU A 1 76 ? -7.784 5.835 -16.356 1.00 82.19 76 GLU A C 1
ATOM 630 O O . GLU A 1 76 ? -8.462 6.530 -15.605 1.00 82.19 76 GLU A O 1
ATOM 635 N N . ASN A 1 77 ? -8.322 5.250 -17.425 1.00 80.25 77 ASN A N 1
ATOM 636 C CA . ASN A 1 77 ? -9.730 5.376 -17.778 1.00 80.25 77 ASN A CA 1
ATOM 637 C C . ASN A 1 77 ? -10.628 4.711 -16.740 1.00 80.25 77 ASN A C 1
ATOM 639 O O . ASN A 1 77 ? -11.660 5.280 -16.431 1.00 80.25 77 ASN A O 1
ATOM 643 N N . ALA A 1 78 ? -10.257 3.566 -16.161 1.00 77.88 78 ALA A N 1
ATOM 644 C CA . ALA A 1 78 ? -11.032 2.946 -15.089 1.00 77.88 78 ALA A CA 1
ATOM 645 C C . ALA A 1 78 ? -11.034 3.810 -13.821 1.00 77.88 78 ALA A C 1
ATOM 647 O O . ALA A 1 78 ? -12.078 3.960 -13.198 1.00 77.88 78 ALA A O 1
ATOM 648 N N . THR A 1 79 ? -9.904 4.428 -13.461 1.00 75.25 79 THR A N 1
ATOM 649 C CA . THR A 1 79 ? -9.846 5.360 -12.325 1.00 75.25 79 THR A CA 1
ATOM 650 C C . THR A 1 79 ? -10.626 6.643 -12.594 1.00 75.25 79 THR A C 1
ATOM 652 O O . THR A 1 79 ? -11.345 7.107 -11.716 1.00 75.25 79 THR A O 1
ATOM 655 N N . ASN 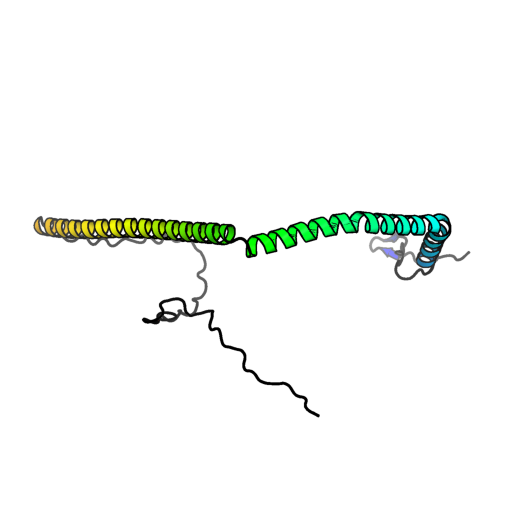A 1 80 ? -10.538 7.186 -13.810 1.00 72.81 80 ASN A N 1
ATOM 656 C CA . ASN A 1 80 ? -11.264 8.391 -14.203 1.00 72.81 80 ASN A CA 1
ATOM 657 C C . ASN A 1 80 ? -12.769 8.107 -14.300 1.00 72.81 80 ASN A C 1
ATOM 659 O O . ASN A 1 80 ? -13.565 8.828 -13.718 1.00 72.81 80 ASN A O 1
ATOM 663 N N . GLN A 1 81 ? -13.178 7.016 -14.949 1.00 69.94 81 GLN A N 1
ATOM 664 C CA . GLN A 1 81 ? -14.578 6.589 -15.014 1.00 69.94 81 GLN A CA 1
ATOM 665 C C . GLN A 1 81 ? -15.129 6.305 -13.616 1.00 69.94 81 GLN A C 1
ATOM 667 O O . GLN A 1 81 ? -16.196 6.798 -13.283 1.00 69.94 81 GLN A O 1
ATOM 672 N N . ALA A 1 82 ? -14.390 5.606 -12.750 1.00 68.88 82 ALA A N 1
ATOM 673 C CA . ALA A 1 82 ? -14.800 5.407 -11.359 1.00 68.88 82 ALA A CA 1
ATOM 674 C C . ALA A 1 82 ? -14.930 6.725 -10.571 1.00 68.88 82 ALA A C 1
ATOM 676 O O . ALA A 1 82 ? -15.720 6.785 -9.633 1.00 68.88 82 ALA A O 1
ATOM 677 N N . ALA A 1 83 ? -14.186 7.771 -10.943 1.00 71.56 83 ALA A N 1
ATOM 678 C CA . ALA A 1 83 ? -14.296 9.097 -10.341 1.00 71.56 83 ALA A CA 1
ATOM 679 C C . ALA A 1 83 ? -15.479 9.921 -10.887 1.00 71.56 83 ALA A C 1
ATOM 681 O O . ALA A 1 83 ? -16.052 10.708 -10.138 1.00 71.56 83 ALA A O 1
ATOM 682 N N . TYR A 1 84 ? -15.854 9.745 -12.160 1.00 72.94 84 TYR A N 1
ATOM 683 C CA . TYR A 1 84 ? -16.952 10.482 -12.804 1.00 72.94 84 TYR A CA 1
ATOM 684 C C . TYR A 1 84 ? -18.309 9.760 -12.752 1.00 72.94 84 TYR A C 1
ATOM 686 O O . TYR A 1 84 ? -19.337 10.401 -12.952 1.00 72.94 84 TYR A O 1
ATOM 694 N N . ASN A 1 85 ? -18.337 8.453 -12.476 1.00 80.25 85 ASN A N 1
ATOM 695 C CA . ASN A 1 85 ? -19.571 7.673 -12.413 1.00 80.25 85 ASN A CA 1
ATOM 696 C C . ASN A 1 85 ? -20.287 7.881 -11.060 1.00 80.25 85 ASN A C 1
ATOM 698 O O . ASN A 1 85 ? -19.760 7.454 -10.026 1.00 80.25 85 ASN A O 1
ATOM 702 N N . PRO A 1 86 ? -21.498 8.470 -11.040 1.00 82.88 86 PRO A N 1
ATOM 703 C CA . PRO A 1 86 ? -22.239 8.726 -9.801 1.00 82.88 86 PRO A CA 1
ATOM 704 C C . PRO A 1 86 ? -22.609 7.434 -9.054 1.00 82.88 86 PRO A C 1
ATOM 706 O O . PRO A 1 86 ? -22.539 7.398 -7.828 1.00 82.88 86 PRO A O 1
ATOM 709 N N . ASP A 1 87 ? -22.890 6.344 -9.768 1.00 86.38 87 ASP A N 1
ATOM 710 C CA . ASP A 1 87 ? -23.254 5.047 -9.175 1.00 86.38 87 ASP A CA 1
ATOM 711 C C . ASP A 1 87 ? -22.104 4.422 -8.360 1.00 86.38 87 ASP A C 1
ATOM 713 O O . ASP A 1 87 ? -22.309 3.776 -7.328 1.00 86.38 87 ASP A O 1
ATOM 717 N N . VAL A 1 88 ? -20.856 4.655 -8.783 1.00 83.94 88 VAL A N 1
ATOM 718 C CA . VAL A 1 88 ? -19.661 4.208 -8.047 1.00 83.94 88 VAL A CA 1
ATOM 719 C C . VAL A 1 88 ? -19.476 5.028 -6.766 1.00 83.94 88 VAL A C 1
ATOM 721 O O . VAL A 1 88 ? -19.054 4.500 -5.737 1.00 83.94 88 VAL A O 1
ATOM 724 N N . ALA A 1 89 ? -19.829 6.315 -6.792 1.00 84.38 89 ALA A N 1
ATOM 725 C CA . ALA A 1 89 ? -19.821 7.147 -5.595 1.00 84.38 89 ALA A CA 1
ATOM 726 C C . ALA A 1 89 ? -20.917 6.726 -4.600 1.00 84.38 89 ALA A C 1
ATOM 728 O O . ALA A 1 89 ? -20.632 6.636 -3.405 1.00 84.38 89 ALA A O 1
ATOM 729 N N . LEU A 1 90 ? -22.124 6.413 -5.086 1.00 89.75 90 LEU A N 1
ATOM 730 C CA . LEU A 1 90 ? -23.245 5.946 -4.262 1.00 89.75 90 LEU A CA 1
ATOM 731 C C . LEU A 1 90 ? -22.936 4.604 -3.596 1.00 89.75 90 LEU A C 1
ATOM 733 O O . LEU A 1 90 ? -22.967 4.510 -2.374 1.00 89.75 90 LEU A O 1
ATOM 737 N N . SER A 1 91 ? -22.508 3.600 -4.364 1.00 89.75 91 SER A N 1
ATOM 738 C CA . SER A 1 91 ? -22.108 2.297 -3.804 1.00 89.75 91 SER A CA 1
ATOM 739 C C . SER A 1 91 ? -20.983 2.414 -2.766 1.00 89.75 91 SER A C 1
ATOM 741 O O . SER A 1 91 ? -20.967 1.699 -1.762 1.00 89.75 91 SER A O 1
ATOM 743 N N . ARG A 1 92 ? -20.048 3.358 -2.948 1.00 87.50 92 ARG A N 1
ATOM 744 C CA . ARG A 1 92 ? -19.015 3.651 -1.947 1.00 87.50 92 ARG A CA 1
ATOM 745 C C . ARG A 1 92 ? -19.604 4.264 -0.674 1.00 87.50 92 ARG A C 1
ATOM 747 O O . ARG A 1 92 ? -19.139 3.928 0.415 1.00 87.50 92 ARG A O 1
ATOM 754 N N . GLN A 1 93 ? -20.574 5.167 -0.792 1.00 91.00 93 GLN A N 1
ATOM 755 C CA . GLN A 1 93 ? -21.268 5.761 0.354 1.00 91.00 93 GLN A CA 1
ATOM 756 C C . GLN A 1 93 ? -22.069 4.708 1.116 1.00 91.00 93 GLN A C 1
ATOM 758 O O . GLN A 1 93 ? -21.872 4.574 2.321 1.00 91.00 93 GLN A O 1
ATOM 763 N N . GLU A 1 94 ? -22.846 3.887 0.415 1.00 93.31 94 GLU A N 1
ATOM 764 C CA . GLU A 1 94 ? -23.599 2.774 0.997 1.00 93.31 94 GLU A CA 1
ATOM 765 C C . GLU A 1 94 ? -22.679 1.799 1.744 1.00 93.31 94 GLU A C 1
ATOM 767 O O . GLU A 1 94 ? -22.949 1.431 2.887 1.00 93.31 94 GLU A O 1
ATOM 772 N N . ALA A 1 95 ? -21.535 1.431 1.156 1.00 93.94 95 ALA A N 1
ATOM 773 C CA . ALA A 1 95 ? -20.555 0.570 1.817 1.00 93.94 95 ALA A CA 1
ATOM 774 C C . ALA A 1 95 ? -19.977 1.209 3.095 1.00 93.94 95 ALA A C 1
ATOM 776 O O . ALA A 1 95 ? -19.770 0.523 4.101 1.00 93.94 95 ALA A O 1
ATOM 777 N N . MET A 1 96 ? -19.725 2.523 3.083 1.00 94.56 96 MET A N 1
ATOM 778 C CA . MET A 1 96 ? -19.274 3.256 4.270 1.00 94.56 96 MET A CA 1
ATOM 779 C C . MET A 1 96 ? -20.364 3.339 5.344 1.00 94.56 96 MET A C 1
ATOM 781 O O . MET A 1 96 ? -20.059 3.193 6.528 1.00 94.56 96 MET A O 1
ATOM 785 N N . GLU A 1 97 ? -21.621 3.551 4.962 1.00 95.50 97 GLU A N 1
ATOM 786 C CA . GLU A 1 97 ? -22.760 3.592 5.884 1.00 95.50 97 GLU A CA 1
ATOM 787 C C . GLU A 1 97 ? -23.010 2.230 6.528 1.00 95.50 97 GLU A C 1
ATOM 789 O O . GLU A 1 97 ? -23.104 2.140 7.751 1.00 95.50 97 GLU A O 1
ATOM 794 N N . GLN A 1 98 ? -22.980 1.151 5.747 1.00 96.12 98 GLN A N 1
ATOM 795 C CA . GLN A 1 98 ? -23.062 -0.210 6.277 1.00 96.12 98 GLN A CA 1
ATOM 796 C C . GLN A 1 98 ? -21.922 -0.517 7.254 1.00 96.12 98 GLN A C 1
ATOM 798 O O . GLN A 1 98 ? -22.138 -1.149 8.289 1.00 96.12 98 GLN A O 1
ATOM 803 N N . ALA A 1 99 ? -20.700 -0.059 6.965 1.00 94.50 99 ALA A N 1
ATOM 804 C CA . ALA A 1 99 ? -19.576 -0.225 7.883 1.00 94.50 99 ALA A CA 1
ATOM 805 C C . ALA A 1 99 ? -19.787 0.535 9.204 1.00 94.50 99 ALA A C 1
ATOM 807 O O . ALA A 1 99 ? -19.447 0.012 10.267 1.00 94.50 99 ALA A O 1
ATOM 808 N N . ARG A 1 100 ? -20.374 1.739 9.155 1.00 96.25 100 ARG A N 1
ATOM 809 C CA . ARG A 1 100 ? -20.725 2.518 10.354 1.00 96.25 100 ARG A CA 1
ATOM 810 C C . ARG A 1 100 ? -21.802 1.826 11.179 1.00 96.25 100 ARG A C 1
ATOM 812 O O . ARG A 1 100 ? -21.616 1.691 12.383 1.00 96.25 100 ARG A O 1
ATOM 819 N N . LEU A 1 101 ? -22.864 1.337 10.542 1.00 97.06 101 LEU A N 1
ATOM 820 C CA . LEU A 1 101 ? -23.940 0.608 11.220 1.00 97.06 101 LEU A CA 1
ATOM 821 C C . LEU A 1 101 ? -23.401 -0.639 11.928 1.00 97.06 101 LEU A C 1
ATOM 823 O O . LEU A 1 101 ? -23.590 -0.796 13.128 1.00 97.06 101 LEU A O 1
ATOM 827 N N . ARG A 1 102 ? -22.590 -1.449 11.237 1.00 96.56 102 ARG A N 1
ATOM 828 C CA . ARG A 1 102 ? -21.936 -2.625 11.843 1.00 96.56 102 ARG A CA 1
ATOM 829 C C . ARG A 1 102 ? -21.033 -2.275 13.025 1.00 96.56 102 ARG A C 1
ATOM 831 O O . ARG A 1 102 ? -20.825 -3.106 13.906 1.00 96.56 102 ARG A O 1
ATOM 838 N N . MET A 1 103 ? -20.416 -1.094 13.023 1.00 95.12 103 MET A N 1
ATOM 839 C CA . MET A 1 103 ? -19.600 -0.637 14.147 1.00 95.12 103 MET A CA 1
ATOM 840 C C . MET A 1 103 ? -20.474 -0.217 15.333 1.00 95.12 103 MET A C 1
ATOM 842 O O . MET A 1 103 ? -20.140 -0.573 16.460 1.00 95.12 103 MET A O 1
ATOM 846 N N . GLN A 1 104 ? -21.581 0.484 15.079 1.00 96.81 104 GLN A N 1
ATOM 847 C CA . GLN A 1 104 ? -22.547 0.880 16.107 1.00 96.81 104 GLN A CA 1
ATOM 848 C C . GLN A 1 104 ? -23.179 -0.347 16.762 1.00 96.81 104 GLN A C 1
ATOM 850 O O . GLN A 1 104 ? -23.088 -0.489 17.972 1.00 96.81 104 GLN A O 1
ATOM 855 N N . GLU A 1 105 ? -23.658 -1.311 15.974 1.00 97.00 105 GLU A N 1
ATOM 856 C CA . GLU A 1 105 ? -24.239 -2.560 16.488 1.00 97.00 105 GLU A CA 1
ATOM 857 C C . GLU A 1 105 ? -23.278 -3.316 17.418 1.00 97.00 105 GLU A C 1
ATOM 859 O O . GLU A 1 105 ? -23.676 -3.832 18.461 1.00 97.00 105 GLU A O 1
ATOM 864 N N . LYS A 1 106 ? -21.984 -3.358 17.075 1.00 97.00 106 LYS A N 1
ATOM 865 C CA . LYS A 1 106 ? -20.960 -3.970 17.935 1.00 97.00 106 LYS A CA 1
ATOM 866 C C . LYS A 1 106 ? -20.769 -3.202 19.239 1.00 97.00 106 LYS A C 1
ATOM 868 O O . LYS A 1 106 ? -20.581 -3.825 20.280 1.00 97.00 106 LYS A O 1
ATOM 873 N N . GLN A 1 107 ? -20.773 -1.872 19.187 1.00 97.06 107 GLN A N 1
ATOM 874 C CA . GLN A 1 107 ? -20.648 -1.037 20.381 1.00 97.06 107 GLN A CA 1
ATOM 875 C C . GLN A 1 107 ? -21.878 -1.168 21.279 1.00 97.06 107 GLN A C 1
ATOM 877 O O . GLN A 1 107 ? -21.721 -1.343 22.485 1.00 97.06 107 GLN A O 1
ATOM 882 N N . ASP A 1 108 ? -23.072 -1.180 20.694 1.00 97.25 108 ASP A N 1
ATOM 883 C CA . ASP A 1 108 ? -24.334 -1.348 21.409 1.00 97.25 108 ASP A CA 1
ATOM 884 C C . ASP A 1 108 ? -24.420 -2.730 22.064 1.00 97.25 108 ASP A C 1
ATOM 886 O O . ASP A 1 108 ? -24.800 -2.838 23.230 1.00 97.25 108 ASP A O 1
ATOM 890 N N . ALA A 1 109 ? -23.979 -3.787 21.374 1.00 97.62 109 ALA A N 1
ATOM 891 C CA . ALA A 1 109 ? -23.907 -5.131 21.943 1.00 97.62 109 ALA A CA 1
ATOM 892 C C . ALA A 1 109 ? -22.965 -5.197 23.157 1.00 97.62 109 ALA A C 1
ATOM 894 O O . ALA A 1 109 ? -23.312 -5.785 24.182 1.00 97.62 109 ALA A O 1
ATOM 895 N N . LEU A 1 110 ? -21.790 -4.565 23.075 1.00 96.88 110 LEU A N 1
ATOM 896 C CA . LEU A 1 110 ? -20.849 -4.496 24.197 1.00 96.88 110 LEU A CA 1
ATOM 897 C C . LEU A 1 110 ? -21.401 -3.655 25.355 1.00 96.88 110 LEU A C 1
ATOM 899 O O . LEU A 1 110 ? -21.238 -4.025 26.518 1.00 96.88 110 LEU A O 1
ATOM 903 N N . ALA A 1 111 ? -22.077 -2.545 25.053 1.00 97.00 111 ALA A N 1
ATOM 904 C CA . ALA A 1 111 ? -22.712 -1.700 26.056 1.00 97.00 111 ALA A CA 1
ATOM 905 C C . ALA A 1 111 ? -23.841 -2.443 26.787 1.00 97.00 111 ALA A C 1
ATOM 907 O O . ALA A 1 111 ? -23.931 -2.360 28.012 1.00 97.00 111 ALA A O 1
ATOM 908 N N . ALA A 1 112 ? -24.655 -3.213 26.059 1.00 97.25 112 ALA A N 1
ATOM 909 C CA . ALA A 1 112 ? -25.705 -4.047 26.632 1.00 97.25 112 ALA A CA 1
ATOM 910 C C . ALA A 1 112 ? -25.126 -5.128 27.557 1.00 97.25 112 ALA A C 1
ATOM 912 O O . ALA A 1 112 ? -25.557 -5.239 28.704 1.00 97.25 112 ALA A O 1
ATOM 913 N N . GLN A 1 113 ? -24.091 -5.850 27.112 1.00 97.56 113 GLN A N 1
ATOM 914 C CA . GLN A 1 113 ? -23.406 -6.850 27.941 1.00 97.56 113 GLN A CA 1
ATOM 915 C C . GLN A 1 113 ? -22.848 -6.235 29.229 1.00 97.56 113 GLN A C 1
ATOM 917 O O . GLN A 1 113 ? -23.059 -6.764 30.319 1.00 97.56 113 GLN A O 1
ATOM 922 N N . TYR A 1 114 ? -22.195 -5.076 29.130 1.00 96.62 114 TYR A N 1
ATOM 923 C CA . TYR A 1 114 ? -21.654 -4.394 30.301 1.00 96.62 114 TYR A CA 1
ATOM 924 C C . TYR A 1 114 ? -22.751 -3.906 31.259 1.00 96.62 114 TYR A C 1
ATOM 926 O O . TYR A 1 114 ? -22.606 -4.013 32.478 1.00 96.62 114 TYR A O 1
ATOM 934 N N . ALA A 1 115 ? -23.867 -3.400 30.729 1.00 97.19 115 ALA A N 1
ATOM 935 C CA . ALA A 1 115 ? -25.009 -2.982 31.536 1.00 97.19 115 ALA A CA 1
ATOM 936 C C . ALA A 1 115 ? -25.651 -4.167 32.277 1.00 97.19 115 ALA A C 1
ATOM 938 O O . ALA A 1 115 ? -26.001 -4.041 33.452 1.00 97.19 115 ALA A O 1
ATOM 939 N N . GLU A 1 116 ? -25.768 -5.327 31.627 1.00 96.62 116 GLU A N 1
ATOM 940 C CA . GLU A 1 116 ? -26.245 -6.560 32.260 1.00 96.62 116 GLU A CA 1
ATOM 941 C C . GLU A 1 116 ? -25.299 -7.048 33.359 1.00 96.62 116 GLU A C 1
ATOM 943 O O . GLU A 1 116 ? -25.747 -7.384 34.456 1.00 96.62 116 GLU A O 1
ATOM 948 N N . GLU A 1 117 ? -23.989 -7.058 33.104 1.00 95.88 117 GLU A N 1
ATOM 949 C CA . GLU A 1 117 ? -22.994 -7.409 34.120 1.00 95.88 117 GLU A CA 1
ATOM 950 C C . GLU A 1 117 ? -23.054 -6.473 35.325 1.00 95.88 117 GLU A C 1
ATOM 952 O O . GLU A 1 117 ? -22.947 -6.921 36.469 1.00 95.88 117 GLU A O 1
ATOM 957 N N . LEU A 1 118 ? -23.233 -5.173 35.086 1.00 96.44 118 LEU A N 1
ATOM 958 C CA . LEU A 1 118 ? -23.340 -4.190 36.152 1.00 96.44 118 LEU A CA 1
ATOM 959 C C . LEU A 1 118 ? -24.581 -4.442 37.013 1.00 96.44 118 LEU A C 1
ATOM 961 O O . LEU A 1 118 ? -24.459 -4.481 38.236 1.00 96.44 118 LEU A O 1
ATOM 965 N N . ARG A 1 119 ? -25.739 -4.700 36.390 1.00 96.12 119 ARG A N 1
ATOM 966 C CA . ARG A 1 119 ? -26.978 -5.054 37.102 1.00 96.12 119 ARG A CA 1
ATOM 967 C C . ARG A 1 119 ? -26.805 -6.307 37.956 1.00 96.12 119 ARG A C 1
ATOM 969 O O . ARG A 1 119 ? -27.105 -6.267 39.144 1.00 96.12 119 ARG A O 1
ATOM 976 N N . LYS A 1 120 ? -26.213 -7.370 37.402 1.00 96.62 120 LYS A N 1
ATOM 977 C CA . LYS A 1 120 ? -25.922 -8.608 38.148 1.00 96.62 120 LYS A CA 1
ATOM 978 C C . LYS A 1 120 ? -24.994 -8.360 39.338 1.00 96.62 120 LYS A C 1
ATOM 980 O O . LYS A 1 120 ? -25.212 -8.901 40.417 1.00 96.62 120 LYS A O 1
ATOM 985 N N . ARG A 1 121 ? -23.962 -7.522 39.177 1.00 94.38 121 ARG A N 1
ATOM 986 C CA . ARG A 1 121 ? -23.059 -7.147 40.283 1.00 94.38 121 ARG A CA 1
ATOM 987 C C . ARG A 1 121 ? -23.768 -6.317 41.350 1.00 94.38 121 ARG A C 1
ATOM 989 O O . ARG A 1 121 ? -23.426 -6.434 42.524 1.00 94.38 121 ARG A O 1
ATOM 996 N N . GLU A 1 122 ? -24.702 -5.453 40.969 1.00 95.12 122 GLU A N 1
ATOM 997 C CA . GLU A 1 122 ? -25.500 -4.681 41.923 1.00 95.12 122 GLU A CA 1
ATOM 998 C C . GLU A 1 122 ? -26.481 -5.560 42.699 1.00 95.12 122 GLU A C 1
ATOM 1000 O O . GLU A 1 122 ? -26.583 -5.405 43.914 1.00 95.12 122 GLU A O 1
ATOM 1005 N N . GLU A 1 123 ? -27.151 -6.500 42.032 1.00 95.38 123 GLU A N 1
ATOM 1006 C CA . GLU A 1 123 ? -28.037 -7.485 42.662 1.00 95.38 123 GLU A CA 1
ATOM 1007 C C . GLU A 1 123 ? -27.264 -8.396 43.618 1.00 95.38 123 GLU A C 1
ATOM 1009 O O . GLU A 1 123 ? -27.629 -8.476 44.788 1.00 95.38 123 GLU A O 1
ATOM 1014 N N . ALA A 1 124 ? -26.120 -8.947 43.198 1.00 94.19 124 ALA A N 1
ATOM 1015 C CA . ALA A 1 124 ? -25.263 -9.754 44.069 1.00 94.19 124 ALA A CA 1
ATOM 1016 C C . ALA A 1 124 ? -24.806 -8.978 45.316 1.00 94.19 124 ALA A C 1
ATOM 1018 O O . ALA A 1 124 ? -24.860 -9.490 46.427 1.00 94.19 124 ALA A O 1
ATOM 1019 N N . LYS A 1 125 ? -24.431 -7.698 45.174 1.00 94.69 125 LYS A N 1
ATOM 1020 C CA . LYS A 1 125 ? -24.093 -6.844 46.329 1.00 94.69 125 LYS A CA 1
ATOM 1021 C C . LYS A 1 125 ? -25.287 -6.574 47.243 1.00 94.69 125 LYS A C 1
ATOM 1023 O O . LYS A 1 125 ? -25.092 -6.294 48.424 1.00 94.69 125 LYS A O 1
ATOM 1028 N N . ARG A 1 1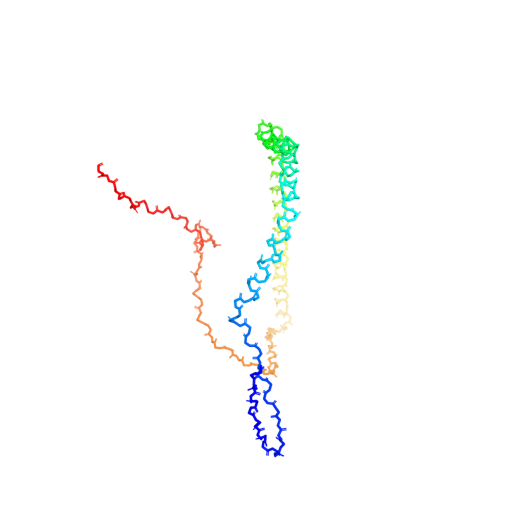26 ? -26.512 -6.557 46.712 1.00 94.81 126 ARG A N 1
ATOM 1029 C CA . ARG A 1 126 ? -27.728 -6.427 47.529 1.00 94.81 126 ARG A CA 1
ATOM 1030 C C . ARG A 1 126 ? -27.997 -7.720 48.288 1.00 94.81 126 ARG A C 1
ATOM 1032 O O . ARG A 1 126 ? -28.262 -7.646 49.481 1.00 94.81 126 ARG A O 1
ATOM 1039 N N . GLU A 1 127 ? -27.863 -8.865 47.631 1.00 94.69 127 GLU A N 1
ATOM 1040 C CA . GLU A 1 127 ? -27.995 -10.184 48.255 1.00 94.69 127 GLU A CA 1
ATOM 1041 C C . GLU A 1 127 ? -26.939 -10.403 49.342 1.00 94.69 127 GLU A C 1
ATOM 1043 O O . GLU A 1 127 ? -27.297 -10.773 50.454 1.00 94.69 127 GLU A O 1
ATOM 1048 N N . GLU A 1 128 ? -25.670 -10.066 49.083 1.00 91.69 128 GLU A N 1
ATOM 1049 C CA . GLU A 1 128 ? -24.590 -10.141 50.078 1.00 91.69 128 GLU A CA 1
ATOM 1050 C C . GLU A 1 128 ? -24.910 -9.316 51.331 1.00 91.69 128 GLU A C 1
ATOM 1052 O O . GLU A 1 128 ? -24.689 -9.779 52.446 1.00 91.69 128 GLU A O 1
ATOM 1057 N N . LYS A 1 129 ? -25.472 -8.109 51.170 1.00 91.62 129 LYS A N 1
ATOM 1058 C CA . LYS A 1 129 ? -25.880 -7.265 52.305 1.00 91.62 129 LYS A CA 1
ATOM 1059 C C . LYS A 1 129 ? -27.037 -7.870 53.097 1.00 91.62 129 LYS A C 1
ATOM 1061 O O . LYS A 1 129 ? -27.048 -7.752 54.319 1.00 91.62 129 LYS A O 1
ATOM 1066 N N . ILE A 1 130 ? -28.010 -8.480 52.417 1.00 90.81 130 ILE A N 1
ATOM 1067 C CA . ILE A 1 130 ? -29.137 -9.158 53.070 1.00 90.81 130 ILE A CA 1
ATOM 1068 C C . ILE A 1 130 ? -28.624 -10.378 53.840 1.00 90.81 130 ILE A C 1
ATOM 1070 O O . ILE A 1 130 ? -28.947 -10.534 55.014 1.00 90.81 130 ILE A O 1
ATOM 1074 N N . GLU A 1 131 ? -27.775 -11.193 53.213 1.00 90.31 131 GLU A N 1
ATOM 1075 C CA . GLU A 1 131 ? -27.182 -12.384 53.822 1.00 90.31 131 GLU A CA 1
ATOM 1076 C C . GLU A 1 131 ? -26.297 -12.018 55.026 1.00 90.31 131 GLU A C 1
ATOM 1078 O O . GLU A 1 131 ? -26.337 -12.681 56.062 1.00 90.31 131 GLU A O 1
ATOM 1083 N N . GLU A 1 132 ? -25.501 -10.950 54.922 1.00 89.38 132 GLU A N 1
ATOM 1084 C CA . GLU A 1 132 ? -24.691 -10.435 56.029 1.00 89.38 132 GLU A CA 1
ATOM 1085 C C . GLU A 1 132 ? -25.571 -9.994 57.205 1.00 89.38 132 GLU A C 1
ATOM 1087 O O . GLU A 1 132 ? -25.296 -10.353 58.353 1.00 89.38 132 GLU A O 1
ATOM 1092 N N . TRP A 1 133 ? -26.655 -9.267 56.922 1.00 88.38 133 TRP A N 1
ATOM 1093 C CA . TRP A 1 133 ? -27.595 -8.818 57.945 1.00 88.38 133 TRP A CA 1
ATOM 1094 C C . TRP A 1 133 ? -28.325 -9.994 58.613 1.00 88.38 133 TRP A C 1
ATOM 1096 O O . TRP A 1 133 ? -28.449 -10.031 59.838 1.00 88.38 133 TRP A O 1
ATOM 1106 N N . GLU A 1 134 ? -28.720 -11.007 57.838 1.00 89.75 134 GLU A N 1
ATOM 1107 C CA . GLU A 1 134 ? -29.336 -12.232 58.354 1.00 89.75 134 GLU A CA 1
ATOM 1108 C C . GLU A 1 134 ? -28.366 -13.040 59.231 1.00 89.75 134 GLU A C 1
ATOM 1110 O O . GLU A 1 134 ? -28.732 -13.483 60.323 1.00 89.75 134 GLU A O 1
ATOM 1115 N N . LYS A 1 135 ? -27.102 -13.194 58.812 1.00 86.38 135 LYS A N 1
ATOM 1116 C CA . LYS A 1 135 ? -26.056 -13.856 59.614 1.00 86.38 135 LYS A CA 1
ATOM 1117 C C . LYS A 1 135 ? -25.838 -13.149 60.946 1.00 86.38 135 LYS A C 1
ATOM 1119 O O . LYS A 1 135 ? -25.735 -13.821 61.976 1.00 86.38 135 LYS A O 1
ATOM 1124 N N . LEU A 1 136 ? -25.821 -11.816 60.931 1.00 86.31 136 LEU A N 1
ATOM 1125 C CA . LEU A 1 136 ? -25.685 -11.008 62.136 1.00 86.31 136 LEU A CA 1
ATOM 1126 C C . LEU A 1 136 ? -26.869 -11.230 63.088 1.00 86.31 136 LEU A C 1
ATOM 1128 O O . LEU A 1 136 ? -26.661 -11.410 64.287 1.00 86.31 136 LEU A O 1
ATOM 1132 N N . GLN A 1 137 ? -28.093 -11.304 62.559 1.00 85.19 137 GLN A N 1
ATOM 1133 C CA . GLN A 1 137 ? -29.291 -11.575 63.355 1.00 85.19 137 GLN A CA 1
ATOM 1134 C C . GLN A 1 137 ? -29.339 -13.011 63.905 1.00 85.19 137 GLN A C 1
ATOM 1136 O O . GLN A 1 137 ? -29.813 -13.226 65.018 1.00 85.19 137 GLN A O 1
ATOM 1141 N N . GLN A 1 138 ? -28.785 -13.985 63.178 1.00 86.19 138 GLN A N 1
ATOM 1142 C CA . GLN A 1 138 ? -28.598 -15.365 63.648 1.00 86.19 138 GLN A CA 1
ATOM 1143 C C . GLN A 1 138 ? -27.432 -15.522 64.651 1.00 86.19 138 GLN A C 1
ATOM 1145 O O . GLN A 1 138 ? -27.149 -16.638 65.086 1.00 86.19 138 GLN A O 1
ATOM 1150 N N . GLY A 1 139 ? -26.724 -14.441 65.008 1.00 80.44 139 GLY A N 1
ATOM 1151 C CA . GLY A 1 139 ? -25.600 -14.466 65.953 1.00 80.44 139 GLY A CA 1
ATOM 1152 C C . GLY A 1 139 ? -24.302 -15.054 65.386 1.00 80.44 139 GLY A C 1
ATOM 1153 O O . GLY A 1 139 ? -23.334 -15.248 66.122 1.00 80.44 139 GLY A O 1
ATOM 1154 N N . LYS A 1 140 ? -24.247 -15.325 64.076 1.00 77.31 140 LYS A N 1
ATOM 1155 C CA . LYS A 1 140 ? -23.030 -15.750 63.376 1.00 77.31 140 LYS A CA 1
ATOM 1156 C C . LYS A 1 140 ? -22.214 -14.486 63.093 1.00 77.31 140 LYS A C 1
ATOM 1158 O O . LYS A 1 140 ? -22.478 -13.778 62.127 1.00 77.31 140 LYS A O 1
ATOM 1163 N N . GLY A 1 141 ? -21.286 -14.155 63.992 1.00 64.19 141 GLY A N 1
ATOM 1164 C CA . GLY A 1 141 ? -20.482 -12.928 63.927 1.00 64.19 141 GLY A CA 1
ATOM 1165 C C . GLY A 1 141 ? -19.708 -12.731 62.612 1.00 64.19 141 GLY A C 1
ATOM 1166 O O . GLY A 1 141 ? -19.517 -13.658 61.825 1.00 64.19 141 GLY A O 1
ATOM 1167 N N . TYR A 1 142 ? -19.245 -11.497 62.388 1.00 62.00 142 TYR A N 1
ATOM 1168 C CA . TYR A 1 142 ? -18.523 -11.075 61.184 1.00 62.00 142 TYR A CA 1
ATOM 1169 C C . TYR A 1 142 ? -17.179 -11.812 61.053 1.00 62.00 142 TYR A C 1
ATOM 1171 O O . TYR A 1 142 ? -16.183 -11.423 61.662 1.00 62.00 142 TYR A O 1
ATOM 1179 N N . HIS A 1 143 ? -17.122 -12.886 60.262 1.00 60.75 143 HIS A N 1
ATOM 1180 C CA . HIS A 1 143 ? -15.843 -13.499 59.911 1.00 60.75 143 HIS A CA 1
ATOM 1181 C C . HIS A 1 143 ? -15.182 -12.643 58.828 1.00 60.75 143 HIS A C 1
ATOM 1183 O O . HIS A 1 143 ? -15.644 -12.600 57.686 1.00 60.75 143 HIS A O 1
ATOM 1189 N N . SER A 1 144 ? -14.086 -11.960 59.166 1.00 55.66 144 SER A N 1
ATOM 1190 C CA . SER A 1 144 ? -13.313 -11.206 58.183 1.00 55.66 144 SER A CA 1
ATOM 1191 C C . SER A 1 144 ? -12.810 -12.161 57.096 1.00 55.66 144 SER A C 1
ATOM 1193 O O . SER A 1 144 ? -12.161 -13.173 57.368 1.00 55.66 144 SER A O 1
ATOM 1195 N N . LYS A 1 145 ? -13.114 -11.863 55.830 1.00 61.38 145 LYS A N 1
ATOM 1196 C CA . LYS A 1 145 ? -12.472 -12.517 54.684 1.00 61.38 145 LYS A CA 1
ATOM 1197 C C . LYS A 1 145 ? -11.095 -11.876 54.474 1.00 61.38 145 LYS A C 1
ATOM 1199 O O . LYS A 1 145 ? -10.851 -11.236 53.455 1.00 61.38 145 LYS A O 1
ATOM 1204 N N . THR A 1 146 ? -10.184 -11.987 55.444 1.00 51.69 146 THR A N 1
ATOM 1205 C CA . THR A 1 146 ? -8.771 -11.663 55.203 1.00 51.69 146 THR A CA 1
ATOM 1206 C C . THR A 1 146 ? -8.186 -12.775 54.346 1.00 51.69 146 THR A C 1
ATOM 1208 O O . THR A 1 146 ? -7.817 -13.836 54.844 1.00 51.69 146 THR A O 1
ATOM 1211 N N . ARG A 1 147 ? -8.159 -12.558 53.029 1.00 51.50 147 ARG A N 1
ATOM 1212 C CA . ARG A 1 147 ? -7.473 -13.434 52.078 1.00 51.50 147 ARG A CA 1
ATOM 1213 C C . ARG A 1 147 ? -5.986 -13.451 52.445 1.00 51.50 147 ARG A C 1
ATOM 1215 O O . ARG A 1 147 ? -5.280 -12.486 52.170 1.00 51.50 147 ARG A O 1
ATOM 1222 N N . VAL A 1 148 ? -5.534 -14.523 53.091 1.00 48.22 148 VAL A N 1
ATOM 1223 C CA . VAL A 1 148 ? -4.114 -14.809 53.316 1.00 48.22 148 VAL A CA 1
ATOM 1224 C C . VAL A 1 148 ? -3.474 -14.961 51.935 1.00 48.22 148 VAL A C 1
ATOM 1226 O O . VAL A 1 148 ? -3.743 -15.930 51.230 1.00 48.22 148 VAL A O 1
ATOM 1229 N N . GLN A 1 149 ? -2.694 -13.968 51.504 1.00 50.91 149 GLN A N 1
ATOM 1230 C CA . GLN A 1 149 ? -1.713 -14.173 50.440 1.00 50.91 149 GLN A CA 1
ATOM 1231 C C . GLN A 1 149 ? -0.581 -14.982 51.069 1.00 50.91 149 GLN A C 1
ATOM 1233 O O . GLN A 1 149 ? 0.211 -14.455 51.844 1.00 50.91 149 GLN A O 1
ATOM 1238 N N . THR A 1 150 ? -0.570 -16.287 50.821 1.00 41.00 150 THR A N 1
ATOM 1239 C CA . THR A 1 150 ? 0.589 -17.136 51.081 1.00 41.00 150 THR A CA 1
ATOM 1240 C C . THR A 1 150 ? 1.625 -16.824 50.007 1.00 41.00 150 THR A C 1
ATOM 1242 O O . THR A 1 150 ? 1.550 -17.335 48.890 1.00 41.00 150 THR A O 1
ATOM 1245 N N . ASP A 1 151 ? 2.547 -15.921 50.332 1.00 43.34 151 ASP A N 1
ATOM 1246 C CA . ASP A 1 151 ? 3.778 -15.719 49.576 1.00 43.34 151 ASP A CA 1
ATOM 1247 C C . ASP A 1 151 ? 4.700 -16.920 49.843 1.00 43.34 151 ASP A C 1
ATOM 1249 O O . ASP A 1 151 ? 5.504 -16.911 50.777 1.00 43.34 151 ASP A O 1
ATOM 1253 N N . ASP A 1 152 ? 4.567 -17.977 49.040 1.00 40.62 152 ASP A N 1
ATOM 1254 C CA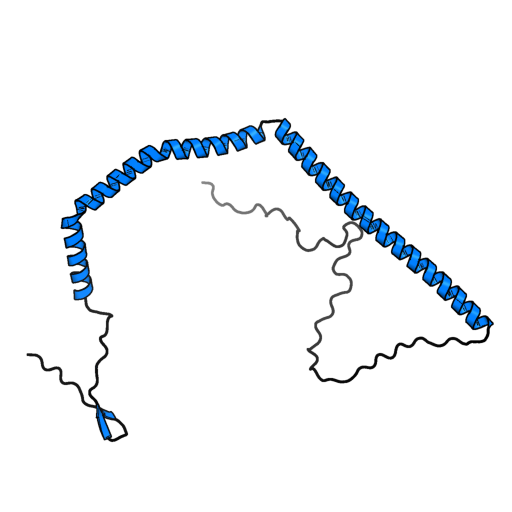 . ASP A 1 152 ? 5.557 -19.050 49.004 1.00 40.62 152 ASP A CA 1
ATOM 1255 C C . ASP A 1 152 ? 6.831 -18.541 48.320 1.00 40.62 152 ASP A C 1
ATOM 1257 O O . ASP A 1 152 ? 6.879 -18.209 47.132 1.00 40.62 152 ASP A O 1
ATOM 1261 N N . ALA A 1 153 ? 7.879 -18.458 49.134 1.00 50.44 153 ALA A N 1
ATOM 1262 C CA . ALA A 1 153 ? 9.220 -18.058 48.767 1.00 50.44 153 ALA A CA 1
ATOM 1263 C C . ALA A 1 153 ? 9.824 -19.009 47.719 1.00 50.44 153 ALA A C 1
ATOM 1265 O O . ALA A 1 153 ? 10.278 -20.107 48.032 1.00 50.44 153 ALA A O 1
ATOM 1266 N N . SER A 1 154 ? 9.933 -18.533 46.478 1.00 41.44 154 SER A N 1
ATOM 1267 C CA . SER A 1 154 ? 10.951 -18.991 45.532 1.00 41.44 154 SER A CA 1
ATOM 1268 C C . SER A 1 154 ? 11.672 -17.769 44.966 1.00 41.44 154 SER A C 1
ATOM 1270 O O . SER A 1 154 ? 11.064 -16.797 44.518 1.00 41.44 154 SER A O 1
ATOM 1272 N N . GLY A 1 155 ? 12.993 -17.761 45.138 1.00 48.75 155 GLY A N 1
ATOM 1273 C CA . GLY A 1 155 ? 13.839 -16.601 44.910 1.00 48.75 155 GLY A CA 1
ATOM 1274 C C . GLY A 1 155 ? 13.828 -16.112 43.466 1.00 48.75 155 GLY A C 1
ATOM 1275 O O . GLY A 1 155 ? 14.085 -16.874 42.542 1.00 48.75 155 GLY A O 1
ATOM 1276 N N . GLN A 1 156 ? 13.642 -14.805 43.297 1.00 43.38 156 GLN A N 1
ATOM 1277 C CA . GLN A 1 156 ? 14.152 -14.063 42.151 1.00 43.38 156 GLN A CA 1
ATOM 1278 C C . GLN A 1 156 ? 14.345 -12.593 42.540 1.00 43.38 156 GLN A C 1
ATOM 1280 O O . GLN A 1 156 ? 13.512 -11.965 43.194 1.00 43.38 156 GLN A O 1
ATOM 1285 N N . SER A 1 157 ? 15.516 -12.075 42.192 1.00 48.97 157 SER A N 1
ATOM 1286 C CA . SER A 1 157 ? 16.007 -10.727 42.457 1.00 48.97 157 SER A CA 1
ATOM 1287 C C . SER A 1 157 ? 15.017 -9.644 42.006 1.00 48.97 157 SER A C 1
ATOM 1289 O O . SER A 1 157 ? 14.640 -9.561 40.840 1.00 48.97 157 SER A O 1
ATOM 1291 N N . LYS A 1 158 ? 14.616 -8.764 42.932 1.00 52.69 158 LYS A N 1
ATOM 1292 C CA . LYS A 1 158 ? 13.791 -7.585 42.621 1.00 52.69 158 LYS A CA 1
ATOM 1293 C C . LYS A 1 158 ? 14.628 -6.548 41.847 1.00 52.69 158 LYS A C 1
ATOM 1295 O O . LYS A 1 158 ? 15.672 -6.141 42.362 1.00 52.69 158 LYS A O 1
ATOM 1300 N N . PRO A 1 159 ? 14.199 -6.060 40.667 1.00 57.47 159 PRO A N 1
ATOM 1301 C CA . PRO A 1 159 ? 14.837 -4.918 40.024 1.00 57.47 159 PRO A CA 1
ATOM 1302 C C . PRO A 1 159 ? 14.441 -3.602 40.721 1.00 57.47 159 PRO A C 1
ATOM 1304 O O . PRO A 1 159 ? 13.366 -3.466 41.305 1.00 57.47 159 PRO A O 1
ATOM 1307 N N . LYS A 1 160 ? 15.359 -2.634 40.666 1.00 54.72 160 LYS A N 1
ATOM 1308 C CA . LYS A 1 160 ? 15.301 -1.289 41.273 1.00 54.72 160 LYS A CA 1
ATOM 1309 C C . LYS A 1 160 ? 13.996 -0.540 40.905 1.00 54.72 160 LYS A C 1
ATOM 1311 O O . LYS A 1 160 ? 13.575 -0.625 39.752 1.00 54.72 160 LYS A O 1
ATOM 1316 N N . PRO A 1 161 ? 13.360 0.220 41.823 1.00 58.41 161 PRO A N 1
ATOM 1317 C CA . PRO A 1 161 ? 12.087 0.882 41.537 1.00 58.41 161 PRO A CA 1
ATOM 1318 C C . PRO A 1 161 ? 12.247 2.026 40.520 1.00 58.41 161 PRO A C 1
ATOM 1320 O O . PRO A 1 161 ? 13.055 2.933 40.711 1.00 58.41 161 PRO A O 1
ATOM 1323 N N . GLN A 1 162 ? 11.446 1.985 39.453 1.00 68.69 162 GLN A N 1
ATOM 1324 C CA . GLN A 1 162 ? 11.255 3.081 38.493 1.00 68.69 162 GLN A CA 1
ATOM 1325 C C . GLN A 1 162 ? 10.578 4.290 39.180 1.00 68.69 162 GLN A C 1
ATOM 1327 O O . GLN A 1 162 ? 9.775 4.094 40.101 1.00 68.69 162 GLN A O 1
ATOM 1332 N N . PRO A 1 163 ? 10.853 5.539 38.756 1.00 64.00 163 PRO A N 1
ATOM 1333 C CA . PRO A 1 163 ? 10.205 6.719 39.323 1.00 64.00 163 PRO A CA 1
ATOM 1334 C C . PRO A 1 163 ? 8.686 6.664 39.100 1.00 64.00 163 PRO A C 1
ATOM 1336 O O . PRO A 1 163 ? 8.208 6.412 37.995 1.00 64.00 163 PRO A O 1
ATOM 1339 N N . LYS A 1 164 ? 7.913 6.889 40.170 1.00 64.56 164 LYS A N 1
ATOM 1340 C CA . LYS A 1 164 ? 6.443 6.845 40.148 1.00 64.56 164 LYS A CA 1
ATOM 1341 C C . LYS A 1 164 ? 5.897 7.879 39.155 1.00 64.56 164 LYS A C 1
ATOM 1343 O O . LYS A 1 164 ? 6.109 9.079 39.332 1.00 64.56 164 LYS A O 1
ATOM 1348 N N . LYS A 1 165 ? 5.169 7.406 38.139 1.00 63.72 165 LYS A N 1
ATOM 1349 C CA . LYS A 1 165 ? 4.410 8.238 37.195 1.00 63.72 165 LYS A CA 1
ATOM 1350 C C . LYS A 1 165 ? 3.407 9.094 37.977 1.00 63.72 165 LYS A C 1
ATOM 1352 O O . LYS A 1 165 ? 2.747 8.596 38.891 1.00 63.72 165 LYS A O 1
ATOM 1357 N N . ARG A 1 166 ? 3.323 10.388 37.661 1.00 64.81 166 ARG A N 1
ATOM 1358 C CA . ARG A 1 166 ? 2.401 11.314 38.330 1.00 64.81 166 ARG A CA 1
ATOM 1359 C C . ARG A 1 166 ? 0.965 10.863 38.063 1.00 64.81 166 ARG A C 1
ATOM 1361 O O . ARG A 1 166 ? 0.621 10.491 36.947 1.00 64.81 166 ARG A O 1
ATOM 1368 N N . LEU A 1 167 ? 0.114 10.924 39.085 1.00 61.53 167 LEU A N 1
ATOM 1369 C CA . LEU A 1 167 ? -1.265 10.410 39.066 1.00 61.53 167 LEU A CA 1
ATOM 1370 C C . LEU A 1 167 ? -2.223 11.196 38.135 1.00 61.53 167 LEU A C 1
ATOM 1372 O O . LEU A 1 167 ? -3.434 11.029 38.213 1.00 61.53 167 LEU A O 1
ATOM 1376 N N . ARG A 1 168 ? -1.722 12.098 37.280 1.00 62.81 168 ARG A N 1
ATOM 1377 C CA . ARG A 1 168 ? -2.566 12.970 36.451 1.00 62.81 168 ARG A CA 1
ATOM 1378 C C . ARG A 1 168 ? -1.889 13.394 35.142 1.00 62.81 168 ARG A C 1
ATOM 1380 O O . ARG A 1 168 ? -1.831 14.576 34.834 1.00 62.81 168 ARG A O 1
ATOM 1387 N N . ASP A 1 169 ? -1.398 12.433 34.365 1.00 58.34 169 ASP A N 1
ATOM 1388 C CA . ASP A 1 169 ? -0.773 12.681 33.052 1.00 58.34 169 ASP A CA 1
ATOM 1389 C C . ASP A 1 169 ? -1.749 12.467 31.875 1.00 58.34 169 ASP A C 1
ATOM 1391 O O . ASP A 1 169 ? -1.400 11.805 30.898 1.00 58.34 169 ASP A O 1
ATOM 1395 N N . GLY A 1 170 ? -2.979 12.999 31.928 1.00 59.12 170 GLY A N 1
ATOM 1396 C CA . GLY A 1 170 ? -3.853 12.835 30.753 1.00 59.12 170 GLY A CA 1
ATOM 1397 C C . GLY A 1 170 ? -5.302 13.301 30.806 1.00 59.12 170 GLY A C 1
ATOM 1398 O O . GLY A 1 170 ? -5.918 13.394 29.748 1.00 59.12 170 GLY A O 1
ATOM 1399 N N . PHE A 1 171 ? -5.869 13.626 31.971 1.00 55.28 171 PHE A N 1
ATOM 1400 C CA . PHE A 1 171 ? -7.303 13.919 32.034 1.00 55.28 171 PHE A CA 1
ATOM 1401 C C . PHE A 1 171 ? -7.612 15.416 31.906 1.00 55.28 171 PHE A C 1
ATOM 1403 O O . PHE A 1 171 ? -7.454 16.179 32.862 1.00 55.28 171 PHE A O 1
ATOM 1410 N N . ASN A 1 172 ? -8.092 15.819 30.728 1.00 63.56 172 ASN A N 1
ATOM 1411 C CA . ASN A 1 172 ? -8.748 17.106 30.514 1.00 63.56 172 ASN A CA 1
ATOM 1412 C C . ASN A 1 172 ? -10.271 16.881 30.403 1.00 63.56 172 ASN A C 1
ATOM 1414 O O . ASN A 1 172 ? -10.702 16.229 29.448 1.00 63.56 172 ASN A O 1
ATOM 1418 N N . PRO A 1 173 ? -11.099 17.418 31.322 1.00 63.66 173 PRO A N 1
ATOM 1419 C CA . PRO A 1 173 ? -12.543 17.157 31.363 1.00 63.66 173 PRO A CA 1
ATOM 1420 C C . PRO A 1 173 ? -13.316 17.654 30.131 1.00 63.66 173 PRO A C 1
ATOM 1422 O O . PRO A 1 173 ? -14.452 17.242 29.935 1.00 63.66 173 PRO A O 1
ATOM 1425 N N . MET A 1 174 ? -12.716 18.501 29.288 1.00 59.16 174 MET A N 1
ATOM 1426 C CA . MET A 1 174 ? -13.321 18.916 28.016 1.00 59.16 174 MET A CA 1
ATOM 1427 C C . MET A 1 174 ? -12.894 18.077 26.806 1.00 59.16 174 MET A C 1
ATOM 1429 O O . MET A 1 174 ? -13.564 18.141 25.781 1.00 59.16 174 MET A O 1
ATOM 1433 N N . THR A 1 175 ? -11.783 17.334 26.871 1.00 60.69 175 THR A N 1
ATOM 1434 C CA . THR A 1 175 ? -11.221 16.668 25.675 1.00 60.69 175 THR A CA 1
ATOM 1435 C C . THR A 1 175 ? -10.923 15.183 25.848 1.00 60.69 175 THR A C 1
ATOM 1437 O O . THR A 1 175 ? -10.481 14.557 24.891 1.00 60.69 175 THR A O 1
ATOM 1440 N N . GLY A 1 176 ? -11.169 14.607 27.028 1.00 59.12 176 GLY A N 1
ATOM 1441 C CA . GLY A 1 176 ? -10.925 13.188 27.285 1.00 59.12 176 GLY A CA 1
ATOM 1442 C C . GLY A 1 176 ? -9.443 12.795 27.230 1.00 59.12 176 GLY A C 1
ATOM 1443 O O . GLY A 1 176 ? -8.560 13.576 26.860 1.00 59.12 176 GLY A O 1
ATOM 1444 N N . GLU A 1 177 ? -9.158 11.568 27.657 1.00 57.09 177 GLU A N 1
ATOM 1445 C CA . GLU A 1 177 ? -7.811 11.001 27.728 1.00 57.09 177 GLU A CA 1
ATOM 1446 C C . GLU A 1 177 ? -7.350 10.560 26.330 1.00 57.09 177 GLU A C 1
ATOM 1448 O O . GLU A 1 177 ? -7.589 9.440 25.891 1.00 57.09 177 GLU A O 1
ATOM 1453 N N . GLY A 1 178 ? -6.746 11.490 25.586 1.00 57.28 178 GLY A N 1
ATOM 1454 C CA . GLY A 1 178 ? -6.315 11.233 24.205 1.00 57.28 178 GLY A CA 1
ATOM 1455 C C . GLY A 1 178 ? -5.553 12.372 23.521 1.00 57.28 178 GLY A C 1
ATOM 1456 O O . GLY A 1 178 ? -5.560 12.465 22.300 1.00 57.28 178 GLY A O 1
ATOM 1457 N N . GLY A 1 179 ? -4.913 13.272 24.277 1.00 57.25 179 GLY A N 1
ATOM 1458 C CA . GLY A 1 179 ? -4.330 14.517 23.745 1.00 57.25 179 GLY A CA 1
ATOM 1459 C C . GLY A 1 179 ? -2.798 14.582 23.679 1.00 57.25 179 GLY A C 1
ATOM 1460 O O . GLY A 1 179 ? -2.248 15.681 23.745 1.00 57.25 179 GLY A O 1
ATOM 1461 N N . GLY A 1 180 ? -2.098 13.442 23.630 1.00 56.12 180 GLY A N 1
ATOM 1462 C CA . GLY A 1 180 ? -0.653 13.368 23.907 1.00 56.12 180 GLY A CA 1
ATOM 1463 C C . GLY A 1 180 ? 0.319 13.342 22.718 1.00 56.12 180 GLY A C 1
ATOM 1464 O O . GLY A 1 180 ? 1.498 13.606 22.930 1.00 56.12 180 GLY A O 1
ATOM 1465 N N . SER A 1 181 ? -0.106 13.048 21.484 1.00 52.16 181 SER A N 1
ATOM 1466 C CA . SER A 1 181 ? 0.855 12.800 20.382 1.00 52.16 181 SER A CA 1
ATOM 1467 C C . SER A 1 181 ? 0.542 13.464 19.037 1.00 52.16 181 SER A C 1
ATOM 1469 O O . SER A 1 181 ? 1.317 13.314 18.096 1.00 52.16 181 SER A O 1
ATOM 1471 N N . CYS A 1 182 ? -0.521 14.264 18.923 1.00 52.84 182 CYS A N 1
ATOM 1472 C CA . CYS A 1 182 ? -0.849 14.960 17.673 1.00 52.84 182 CYS A CA 1
ATOM 1473 C C . CYS A 1 182 ? -1.232 16.429 17.913 1.00 52.84 182 CYS A C 1
ATOM 1475 O O . CYS A 1 182 ? -2.345 16.853 17.620 1.00 52.84 182 CYS A O 1
ATOM 1477 N N . ARG A 1 183 ? -0.298 17.245 18.425 1.00 54.41 183 ARG A N 1
ATOM 1478 C CA . ARG A 1 183 ? -0.386 18.706 18.246 1.00 54.41 183 ARG A CA 1
ATOM 1479 C C . ARG A 1 183 ? 0.088 19.036 16.836 1.00 54.41 183 ARG A C 1
ATOM 1481 O O . ARG A 1 183 ? 1.279 19.231 16.613 1.00 54.41 183 ARG A O 1
ATOM 1488 N N . TRP A 1 184 ? -0.840 19.118 15.889 1.00 51.03 184 TRP A N 1
ATOM 1489 C CA . TRP A 1 184 ? -0.554 19.765 14.614 1.00 51.03 184 TRP A CA 1
ATOM 1490 C C . TRP A 1 184 ? -0.311 21.257 14.892 1.00 51.03 184 TRP A C 1
ATOM 1492 O O . TRP A 1 184 ? -1.225 21.987 15.274 1.00 51.03 184 TRP A O 1
ATOM 1502 N N . ARG A 1 185 ? 0.943 21.705 14.785 1.00 65.94 185 ARG A N 1
ATOM 1503 C CA . ARG A 1 185 ? 1.292 23.128 14.713 1.00 65.94 185 ARG A CA 1
ATOM 1504 C C . ARG A 1 185 ? 1.682 23.420 13.262 1.00 65.94 185 ARG A C 1
ATOM 1506 O O . ARG A 1 185 ? 2.574 22.735 12.762 1.00 65.94 185 ARG A O 1
ATOM 1513 N N . PRO A 1 186 ? 1.074 24.407 12.584 1.00 63.38 186 PRO A N 1
ATOM 1514 C CA . PRO A 1 186 ? 1.586 24.857 11.295 1.00 63.38 186 PRO A CA 1
ATOM 1515 C C . PRO A 1 186 ? 3.034 25.333 11.459 1.00 63.38 186 PRO A C 1
ATOM 1517 O O . PRO A 1 186 ? 3.355 26.030 12.426 1.00 63.38 186 PRO A O 1
ATOM 1520 N N . SER A 1 187 ? 3.903 24.937 10.525 1.00 55.62 187 SER A N 1
ATOM 1521 C CA . SER A 1 187 ? 5.301 25.378 10.489 1.00 55.62 187 SER A CA 1
ATOM 1522 C C . SER A 1 187 ? 5.370 26.912 10.496 1.00 55.62 187 SER A C 1
ATOM 1524 O O . SER A 1 187 ? 4.625 27.542 9.735 1.00 55.62 187 SER A O 1
ATOM 1526 N N . PRO A 1 188 ? 6.253 27.541 11.296 1.00 58.94 188 PRO A N 1
ATOM 1527 C CA . PRO A 1 188 ? 6.505 28.972 11.194 1.00 58.94 188 PRO A CA 1
ATOM 1528 C C . PRO A 1 188 ? 6.947 29.302 9.764 1.00 58.94 188 PRO A C 1
ATOM 1530 O O . PRO A 1 188 ? 7.924 28.739 9.268 1.00 58.94 188 PRO A O 1
ATOM 1533 N N . ARG A 1 189 ? 6.225 30.189 9.071 1.00 60.62 189 ARG A N 1
ATOM 1534 C CA . ARG A 1 189 ? 6.703 30.759 7.805 1.00 60.62 189 ARG A CA 1
ATOM 1535 C C . ARG A 1 189 ? 7.829 31.732 8.143 1.00 60.62 189 ARG A C 1
ATOM 1537 O O . ARG A 1 189 ? 7.563 32.859 8.545 1.00 60.62 189 ARG A O 1
ATOM 1544 N N . GLY A 1 190 ? 9.073 31.292 8.001 1.00 51.69 190 GLY A N 1
ATOM 1545 C CA . GLY A 1 190 ? 10.243 32.149 8.142 1.00 51.69 190 GLY A CA 1
ATOM 1546 C C . GLY A 1 190 ? 11.425 31.616 7.342 1.00 51.69 190 GLY A C 1
ATOM 1547 O O . GLY A 1 190 ? 11.971 30.576 7.690 1.00 51.69 190 GLY A O 1
ATOM 1548 N N . GLY A 1 191 ? 11.830 32.363 6.308 1.00 54.41 191 GLY A N 1
ATOM 1549 C CA . GLY A 1 191 ? 13.196 32.319 5.773 1.00 54.41 191 GLY A CA 1
ATOM 1550 C C . GLY A 1 191 ? 13.367 31.951 4.295 1.00 54.41 191 GLY A C 1
ATOM 1551 O O . GLY A 1 191 ? 13.806 30.852 3.987 1.00 54.41 191 GLY A O 1
ATOM 1552 N N . ALA A 1 192 ? 13.154 32.911 3.393 1.00 44.78 192 ALA A N 1
ATOM 1553 C CA . ALA A 1 192 ? 13.861 33.018 2.107 1.00 44.78 192 ALA A CA 1
ATOM 1554 C C . ALA A 1 192 ? 14.050 34.529 1.861 1.00 44.78 192 ALA A C 1
ATOM 1556 O O . ALA A 1 192 ? 13.067 35.242 1.708 1.00 44.78 192 ALA A O 1
ATOM 1557 N N . ARG A 1 193 ? 15.202 35.149 2.163 1.00 49.84 193 ARG A N 1
ATOM 1558 C CA . ARG A 1 193 ? 16.427 35.225 1.339 1.00 49.84 193 ARG A CA 1
ATOM 1559 C C . ARG A 1 193 ? 16.128 35.355 -0.160 1.00 49.84 193 ARG A C 1
ATOM 1561 O O . ARG A 1 193 ? 15.795 34.364 -0.794 1.00 49.84 193 ARG A O 1
ATOM 1568 N N . GLY A 1 194 ? 16.370 36.552 -0.701 1.00 45.97 194 GLY A N 1
ATOM 1569 C CA . GLY A 1 194 ? 16.663 36.769 -2.121 1.00 45.97 194 GLY A CA 1
ATOM 1570 C C . GLY A 1 194 ? 15.694 37.710 -2.832 1.00 45.97 194 GLY A C 1
ATOM 1571 O O . GLY A 1 194 ? 14.668 37.268 -3.329 1.00 45.97 194 GLY A O 1
ATOM 1572 N N . GLY A 1 195 ? 16.058 38.987 -2.924 1.00 50.88 195 GLY A N 1
ATOM 1573 C CA . GLY A 1 195 ? 15.477 39.937 -3.870 1.00 50.88 195 GLY A CA 1
ATOM 1574 C C . GLY A 1 195 ? 16.560 40.930 -4.272 1.00 50.88 195 GLY A C 1
ATOM 1575 O O . GLY A 1 195 ? 16.937 41.771 -3.458 1.00 50.88 195 GLY A O 1
ATOM 1576 N N . GLY A 1 196 ? 17.114 40.730 -5.467 1.00 34.66 196 GLY A N 1
ATOM 1577 C CA . GLY A 1 196 ? 17.772 41.776 -6.248 1.00 34.66 196 GLY A CA 1
ATOM 1578 C C . GLY A 1 196 ? 16.768 42.416 -7.194 1.00 34.66 196 GLY A C 1
ATOM 1579 O O . GLY A 1 196 ? 15.666 41.836 -7.345 1.00 34.66 196 GLY A O 1
#